Protein AF-A0AAU2VGE3-F1 (afdb_monomer_lite)

pLDDT: mean 74.15, std 12.1, range [33.0, 89.31]

Secondary structure (DSSP, 8-state):
-HHHHHHH---GGGS-GGG--HHHHHHHHHHHHHHTGGGHHHHHHHHHHHTT----EEEE-----PPPGGG----TT------------SSPPP---SEEEE-GGG--HHHHHHHHHTT-EEE-PPPHHHHHHHHHTGGGG-PPPP--HHHHHTTHHHHHHHHHHTTSHHHHT---SSHHHHHHHHHHHHHHHH-

InterPro domains:
  IPR025161 Insertion element IS402-like domain [PF13340] (6-39)
  IPR025668 Transposase DDE domain [PF13586] (100-190)
  IPR052909 Transposase_6_like [PTHR46637] (5-82)

Sequence (195 aa):
MWALTVRTGVPWQDVPAEYGPWGRIYDLFRRWQRNGTWHIVTGLQSLADAMGAITWDLSVDSAVCRAHQHAGGAHKGATCRRNRRVACMPNRPRVRPSRVRADKAYASRKNRAHLRRHGIRGTIPDKADQARHRQKLGSRGGRPPRFDPADHRERHAVECGINRLKRCRAVATRYDKLAVRYEAIVLIAVINEWL

Foldseek 3Di:
DLCVCQQVVDPLCPPDCVVPDSVVVVVVLVVCLVVVVLCVVVVVLLVCVVVVVDQLAAEDDDDDAAEDPLLPDQPPPDDPPPPDPDDDDPRDDDPDGQEYAYEQVCQDPVSVVVCVVSNYHYQYDHDPVLVVVLVVVPPNSDDDDDHDVVVNVVSVVVVVVVVQSCSGVCQRHPNHNDPSSSVSSSSVSVVVVVD

Radius of gyration: 20.96 Å; chains: 1; bounding box: 48×42×58 Å

Organism: NCBI:txid2903608

Structure (mmCIF, N/CA/C/O backbone):
data_AF-A0AAU2VGE3-F1
#
_entry.id   AF-A0AAU2VGE3-F1
#
loop_
_atom_site.group_PDB
_atom_site.id
_atom_site.type_symbol
_atom_site.label_atom_id
_atom_site.label_alt_id
_atom_site.label_comp_id
_atom_site.label_asym_id
_atom_site.label_entity_id
_atom_site.label_seq_id
_atom_site.pdbx_PDB_ins_code
_atom_site.Cartn_x
_atom_site.Cartn_y
_atom_site.Cartn_z
_atom_site.occupancy
_atom_site.B_iso_or_equiv
_atom_site.auth_seq_id
_atom_site.auth_comp_id
_atom_site.auth_asym_id
_atom_site.auth_atom_id
_atom_site.pdbx_PDB_model_num
ATOM 1 N N . MET A 1 1 ? 16.005 -7.433 -17.107 1.00 54.03 1 MET A N 1
ATOM 2 C CA . MET A 1 1 ? 15.544 -6.348 -18.006 1.00 54.03 1 MET A CA 1
ATOM 3 C C . MET A 1 1 ? 14.759 -5.261 -17.260 1.00 54.03 1 MET A C 1
ATOM 5 O O . MET A 1 1 ? 15.302 -4.184 -17.081 1.00 54.03 1 MET A O 1
ATOM 9 N N . TRP A 1 2 ? 13.544 -5.512 -16.748 1.00 60.62 2 TRP A N 1
ATOM 10 C CA . TRP A 1 2 ? 12.706 -4.477 -16.092 1.00 60.62 2 TRP A CA 1
ATOM 11 C C . TRP A 1 2 ? 13.162 -4.048 -14.688 1.00 60.62 2 TRP A C 1
ATOM 13 O O . TRP A 1 2 ? 12.859 -2.946 -14.237 1.00 60.62 2 TRP A O 1
ATOM 23 N N . ALA A 1 3 ? 13.899 -4.917 -13.993 1.00 59.69 3 ALA A N 1
ATOM 24 C CA . ALA A 1 3 ? 14.370 -4.657 -12.637 1.00 59.69 3 ALA A CA 1
ATOM 25 C C . ALA A 1 3 ? 15.362 -3.486 -12.560 1.00 59.69 3 ALA A C 1
ATOM 27 O O . ALA A 1 3 ? 15.367 -2.773 -11.563 1.00 59.69 3 ALA A O 1
ATOM 28 N N . LEU A 1 4 ? 16.175 -3.247 -13.600 1.00 64.75 4 LEU A N 1
ATOM 29 C CA . LEU A 1 4 ? 17.177 -2.180 -13.573 1.00 64.75 4 LEU A CA 1
ATOM 30 C C . LEU A 1 4 ? 16.511 -0.800 -13.592 1.00 64.75 4 LEU A C 1
ATOM 32 O O . LEU A 1 4 ? 16.730 -0.030 -12.665 1.00 64.75 4 LEU A O 1
ATOM 36 N N . THR A 1 5 ? 15.639 -0.521 -14.566 1.00 65.62 5 THR A N 1
ATOM 37 C CA . THR A 1 5 ? 14.935 0.770 -14.688 1.00 65.62 5 THR A CA 1
ATOM 38 C C . THR A 1 5 ? 14.056 1.075 -13.480 1.00 65.62 5 THR A C 1
ATOM 40 O O . THR A 1 5 ? 14.073 2.197 -12.975 1.00 65.62 5 THR A O 1
ATOM 43 N N . VAL A 1 6 ? 13.329 0.082 -12.958 1.00 69.06 6 VAL A N 1
ATOM 44 C CA . VAL A 1 6 ? 12.496 0.276 -11.762 1.00 69.06 6 VAL A CA 1
ATOM 45 C C . VAL A 1 6 ? 13.350 0.516 -10.511 1.00 69.06 6 VAL A C 1
ATOM 47 O O . VAL A 1 6 ? 13.046 1.416 -9.722 1.00 69.06 6 VAL A O 1
ATOM 50 N N . ARG A 1 7 ? 14.450 -0.230 -10.342 1.00 68.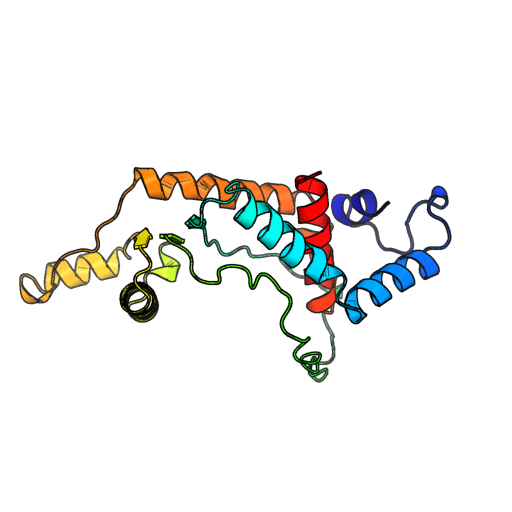94 7 ARG A N 1
ATOM 51 C CA . ARG A 1 7 ? 15.318 -0.128 -9.162 1.00 68.94 7 ARG A CA 1
ATOM 52 C C . ARG A 1 7 ? 16.113 1.175 -9.137 1.00 68.94 7 ARG A C 1
ATOM 54 O O . ARG A 1 7 ? 16.119 1.856 -8.114 1.00 68.94 7 ARG A O 1
ATOM 61 N N . THR A 1 8 ? 16.759 1.535 -10.244 1.00 67.56 8 THR A N 1
ATOM 62 C CA . THR A 1 8 ? 17.663 2.695 -10.310 1.00 67.56 8 THR A CA 1
ATOM 63 C C . THR A 1 8 ? 16.936 4.002 -10.616 1.00 67.56 8 THR A C 1
ATOM 65 O O . THR A 1 8 ? 17.429 5.068 -10.249 1.00 67.56 8 THR A O 1
ATOM 68 N N . GLY A 1 9 ? 15.746 3.939 -11.227 1.00 67.19 9 GLY A N 1
ATOM 69 C CA . GLY A 1 9 ? 15.013 5.121 -11.686 1.00 67.19 9 GLY A CA 1
ATOM 70 C C . GLY A 1 9 ? 15.668 5.810 -12.885 1.00 67.19 9 GLY A C 1
ATOM 71 O O . GLY A 1 9 ? 15.364 6.968 -13.156 1.00 67.19 9 GLY A O 1
ATOM 72 N N . VAL A 1 10 ? 16.581 5.115 -13.570 1.00 70.75 10 VAL A N 1
ATOM 73 C CA . VAL A 1 10 ? 17.281 5.618 -14.754 1.00 70.75 10 VAL A CA 1
ATOM 74 C C . VAL A 1 10 ? 16.263 5.885 -15.877 1.00 70.75 10 VAL A C 1
ATOM 76 O O . VAL A 1 10 ? 15.371 5.053 -16.090 1.00 70.75 10 VAL A O 1
ATOM 79 N N . PRO A 1 11 ? 16.347 7.036 -16.577 1.00 72.12 11 PRO A N 1
ATOM 80 C CA . PRO A 1 11 ? 15.502 7.325 -17.729 1.00 72.12 11 PRO A CA 1
ATOM 81 C C . PRO A 1 11 ? 15.551 6.194 -18.757 1.00 72.12 11 PRO A C 1
ATOM 83 O O . PRO A 1 11 ? 16.592 5.587 -18.977 1.00 72.12 11 PRO A O 1
ATOM 86 N N . TRP A 1 12 ? 14.438 5.938 -19.448 1.00 73.94 12 TRP A N 1
ATOM 87 C CA . TRP A 1 12 ? 14.387 4.895 -20.483 1.00 73.94 12 TRP A CA 1
ATOM 88 C C . TRP A 1 12 ? 15.463 5.065 -21.567 1.00 73.94 12 TRP A C 1
ATOM 90 O O . TRP A 1 12 ? 15.879 4.077 -22.155 1.00 73.94 12 TRP A O 1
ATOM 100 N N . GLN A 1 13 ? 15.907 6.299 -21.816 1.00 74.94 13 GLN A N 1
ATOM 101 C CA . GLN A 1 13 ? 16.947 6.635 -22.792 1.00 74.94 13 GLN A CA 1
ATOM 102 C C . GLN A 1 13 ? 18.343 6.144 -22.386 1.00 74.94 13 GLN A C 1
ATOM 104 O O . GLN A 1 13 ? 19.147 5.842 -23.259 1.00 74.94 13 GLN A O 1
ATOM 109 N N . ASP A 1 14 ? 18.589 5.994 -21.086 1.00 77.81 14 ASP A N 1
ATOM 110 C CA . ASP A 1 14 ? 19.892 5.647 -20.509 1.00 77.81 14 ASP A CA 1
ATOM 111 C C . ASP A 1 14 ? 19.979 4.147 -20.162 1.00 77.81 14 ASP A C 1
ATOM 113 O O . ASP A 1 14 ? 20.805 3.709 -19.359 1.00 77.81 14 ASP A O 1
ATOM 117 N N . VAL A 1 15 ? 19.080 3.333 -20.725 1.00 76.25 15 VAL A N 1
ATOM 118 C CA . VAL A 1 15 ? 19.102 1.879 -20.542 1.00 76.25 15 VAL A CA 1
ATOM 119 C C . VAL A 1 15 ? 20.345 1.304 -21.235 1.00 76.25 15 VAL A C 1
ATOM 121 O O . VAL A 1 15 ? 20.592 1.648 -22.392 1.00 76.25 15 VAL A O 1
ATOM 124 N N . PRO A 1 16 ? 21.110 0.411 -20.573 1.00 78.25 16 PRO A N 1
ATOM 125 C CA . PRO A 1 16 ? 22.289 -0.209 -21.167 1.00 78.25 16 PRO A CA 1
ATOM 126 C C . PRO A 1 16 ? 22.006 -0.837 -22.536 1.00 78.25 16 PRO A C 1
ATOM 128 O O . PRO A 1 16 ? 20.990 -1.513 -22.725 1.00 78.25 16 PRO A O 1
ATOM 131 N N . ALA A 1 17 ? 22.934 -0.651 -23.477 1.00 76.50 17 ALA A N 1
ATOM 132 C CA . ALA A 1 17 ? 22.783 -1.096 -24.863 1.00 76.50 17 ALA A CA 1
ATOM 133 C C . ALA A 1 17 ? 22.601 -2.622 -25.009 1.00 76.50 17 ALA A C 1
ATOM 135 O O . ALA A 1 17 ? 22.017 -3.071 -25.994 1.00 76.50 17 ALA A O 1
ATOM 136 N N . GLU A 1 18 ? 23.021 -3.410 -24.010 1.00 81.69 18 GLU A N 1
ATOM 137 C CA . GLU A 1 18 ? 22.807 -4.866 -23.921 1.00 81.69 18 GLU A CA 1
ATOM 138 C C . GLU A 1 18 ? 21.325 -5.278 -23.994 1.00 81.69 18 GLU A C 1
ATOM 140 O O . GLU A 1 18 ? 21.011 -6.377 -24.443 1.00 81.69 18 GLU A O 1
ATOM 145 N N . TYR A 1 19 ? 20.393 -4.395 -23.610 1.00 70.94 19 TYR A N 1
ATOM 146 C CA . TYR A 1 19 ? 18.950 -4.657 -23.692 1.00 70.94 19 TYR A CA 1
ATOM 147 C C . TYR A 1 19 ? 18.337 -4.286 -25.052 1.00 70.94 19 TYR A C 1
ATOM 149 O O . TYR A 1 19 ? 17.144 -4.511 -25.278 1.00 70.94 19 TYR A O 1
ATOM 157 N N . GLY A 1 20 ? 19.134 -3.735 -25.968 1.00 81.25 20 GLY A N 1
ATOM 158 C CA . GLY A 1 20 ? 18.695 -3.271 -27.277 1.00 81.25 20 GLY A CA 1
ATOM 159 C C . GLY A 1 20 ? 18.105 -1.853 -27.272 1.00 81.25 20 GLY A C 1
ATOM 160 O O . GLY A 1 20 ? 18.159 -1.138 -26.271 1.00 81.25 20 GLY A O 1
ATOM 161 N N . PRO A 1 21 ? 17.541 -1.402 -28.410 1.00 84.25 21 PRO A N 1
ATOM 162 C CA . PRO A 1 21 ? 17.094 -0.022 -28.569 1.00 84.25 21 PRO A CA 1
ATOM 163 C C . PRO A 1 21 ? 15.976 0.344 -27.589 1.00 84.25 21 PRO A C 1
ATOM 165 O O . PRO A 1 21 ? 14.900 -0.267 -27.607 1.00 84.25 21 PRO A O 1
ATOM 168 N N . TRP A 1 22 ? 16.192 1.402 -26.802 1.00 79.19 22 TRP A N 1
ATOM 169 C CA . TRP A 1 22 ? 15.252 1.862 -25.775 1.00 79.19 22 TRP A CA 1
ATOM 170 C C . TRP A 1 22 ? 13.823 2.076 -26.298 1.00 79.19 22 TRP A C 1
ATOM 172 O O . TRP A 1 22 ? 12.854 1.792 -25.593 1.00 79.19 22 TRP A O 1
ATOM 182 N N . GLY A 1 23 ? 13.673 2.515 -27.554 1.00 82.12 23 GLY A N 1
ATOM 183 C CA . GLY A 1 23 ? 12.370 2.715 -28.192 1.00 82.12 23 GLY A CA 1
ATOM 184 C C . GLY A 1 23 ? 11.544 1.428 -28.272 1.00 82.12 23 GLY A C 1
ATOM 185 O O . GLY A 1 23 ? 10.371 1.428 -27.907 1.00 82.12 23 GLY A O 1
ATOM 186 N N . ARG A 1 24 ? 12.164 0.294 -28.637 1.00 82.62 24 ARG A N 1
ATOM 187 C CA . ARG A 1 24 ? 11.463 -1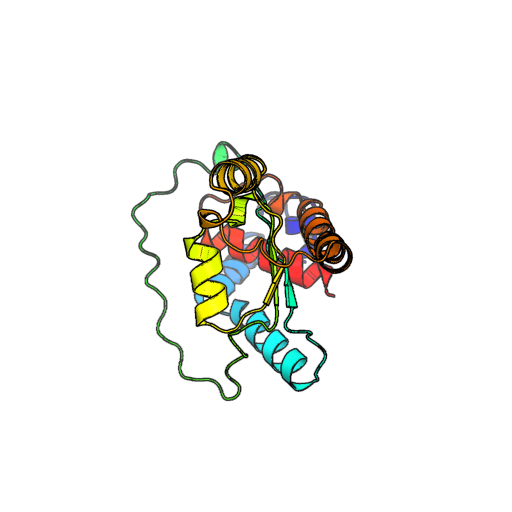.003 -28.711 1.00 82.62 24 ARG A CA 1
ATOM 188 C C . ARG A 1 24 ? 11.048 -1.502 -27.331 1.00 82.62 24 ARG A C 1
ATOM 190 O O . ARG A 1 24 ? 9.953 -2.048 -27.184 1.00 82.62 24 ARG A O 1
ATOM 197 N N . ILE A 1 25 ? 11.907 -1.297 -26.330 1.00 78.44 25 ILE A N 1
ATOM 198 C CA . ILE A 1 25 ? 11.634 -1.645 -24.929 1.00 78.44 25 ILE A CA 1
ATOM 199 C C . ILE A 1 25 ? 10.437 -0.832 -24.421 1.00 78.44 25 ILE A C 1
ATOM 201 O O . ILE A 1 25 ? 9.485 -1.381 -23.862 1.00 78.44 25 ILE A O 1
ATOM 205 N N . TYR A 1 26 ? 10.443 0.475 -24.679 1.00 78.69 26 TYR A N 1
ATOM 206 C CA . TYR A 1 26 ? 9.354 1.363 -24.296 1.00 78.69 26 TYR A CA 1
ATOM 207 C C . TYR A 1 26 ? 8.044 1.042 -25.036 1.00 78.69 26 TYR A C 1
ATOM 209 O O . TYR A 1 26 ? 6.968 1.064 -24.435 1.00 78.69 26 TYR A O 1
ATOM 217 N N . ASP A 1 27 ? 8.104 0.669 -26.313 1.00 81.75 27 ASP A N 1
ATOM 218 C CA . ASP A 1 27 ? 6.922 0.259 -27.075 1.00 81.75 27 ASP A CA 1
ATOM 219 C C . ASP A 1 27 ? 6.351 -1.083 -26.611 1.00 81.75 27 ASP A C 1
ATOM 221 O O . ASP A 1 27 ? 5.133 -1.280 -26.629 1.00 81.75 27 ASP A O 1
ATOM 225 N N . LEU A 1 28 ? 7.194 -2.017 -26.164 1.00 80.56 28 LEU A N 1
ATOM 226 C CA . LEU A 1 28 ? 6.741 -3.241 -25.501 1.00 80.56 28 LEU A CA 1
ATOM 227 C C . LEU A 1 28 ? 5.994 -2.909 -24.200 1.00 80.56 28 LEU A C 1
ATOM 229 O O . LEU A 1 28 ? 4.859 -3.348 -24.015 1.00 80.56 28 LEU A O 1
ATOM 233 N N . PHE A 1 29 ? 6.572 -2.047 -23.359 1.00 76.81 29 PHE A N 1
ATOM 234 C CA . PHE A 1 29 ? 5.937 -1.570 -22.128 1.00 76.81 29 PHE A CA 1
ATOM 235 C C . PHE A 1 29 ? 4.586 -0.885 -22.394 1.00 76.81 29 PHE A C 1
ATOM 237 O O . PHE A 1 29 ? 3.580 -1.191 -21.750 1.00 76.81 29 PHE A O 1
ATOM 244 N N . ARG A 1 30 ? 4.517 -0.000 -23.395 1.00 77.81 30 ARG A N 1
ATOM 245 C CA . ARG A 1 30 ? 3.263 0.662 -23.794 1.00 77.81 30 ARG A CA 1
ATOM 246 C C . ARG A 1 30 ? 2.218 -0.304 -24.338 1.00 77.81 30 ARG A C 1
ATOM 248 O O . ARG A 1 30 ? 1.025 -0.068 -24.142 1.00 77.81 30 ARG A O 1
ATOM 255 N N . ARG A 1 31 ? 2.631 -1.364 -25.036 1.00 80.94 31 ARG A N 1
ATOM 256 C CA . ARG A 1 31 ? 1.715 -2.414 -25.501 1.00 80.94 31 ARG A CA 1
ATOM 257 C C . ARG A 1 31 ? 1.113 -3.169 -24.320 1.00 80.94 31 ARG A C 1
ATOM 259 O O . ARG A 1 31 ? -0.108 -3.290 -24.279 1.00 80.94 31 ARG A O 1
ATOM 266 N N . TRP A 1 32 ? 1.925 -3.545 -23.331 1.00 74.50 32 TRP A N 1
ATOM 267 C CA . TRP A 1 32 ? 1.466 -4.198 -22.095 1.00 74.50 32 TRP A CA 1
ATOM 268 C C . TRP A 1 32 ? 0.512 -3.332 -21.261 1.00 74.50 32 TRP A C 1
ATOM 270 O O . TRP A 1 32 ? -0.436 -3.826 -20.655 1.00 74.50 32 TRP A O 1
ATOM 280 N N . GLN A 1 33 ? 0.702 -2.009 -21.274 1.00 72.88 33 GLN A N 1
ATOM 281 C CA . GLN A 1 33 ? -0.256 -1.070 -20.679 1.00 72.88 33 GLN A CA 1
ATOM 282 C C . GLN A 1 33 ? -1.619 -1.061 -21.370 1.00 72.88 33 GLN A C 1
ATOM 284 O O . GLN A 1 33 ? -2.634 -0.849 -20.715 1.00 72.88 33 GLN A O 1
ATOM 289 N N . ARG A 1 34 ? -1.656 -1.246 -22.692 1.00 72.31 34 ARG A N 1
ATOM 290 C CA . ARG A 1 34 ? -2.883 -1.105 -23.490 1.00 72.31 34 ARG A CA 1
ATOM 291 C C . ARG A 1 34 ? -3.664 -2.403 -23.639 1.00 72.31 34 ARG A C 1
ATOM 293 O O . ARG A 1 34 ? -4.888 -2.355 -23.715 1.00 72.31 34 ARG A O 1
ATOM 300 N N . ASN A 1 35 ? -2.974 -3.535 -23.699 1.00 71.75 35 ASN A N 1
ATOM 301 C CA . ASN A 1 35 ? -3.582 -4.850 -23.907 1.00 71.75 35 ASN A CA 1
ATOM 302 C C . ASN A 1 35 ? -4.078 -5.507 -22.602 1.00 71.75 35 ASN A C 1
ATOM 304 O O . ASN A 1 35 ? -4.666 -6.582 -22.661 1.00 71.75 35 ASN A O 1
ATOM 308 N N . GLY A 1 36 ? -3.848 -4.885 -21.439 1.00 65.81 36 GLY A N 1
ATOM 309 C CA . GLY A 1 36 ? -4.287 -5.419 -20.152 1.00 65.81 36 GLY A CA 1
ATOM 310 C C . GLY A 1 36 ? -3.433 -6.576 -19.628 1.00 65.81 36 GLY A C 1
ATOM 311 O O . GLY A 1 36 ? -3.897 -7.300 -18.755 1.00 65.81 36 GLY A O 1
ATOM 312 N N . THR A 1 37 ? -2.187 -6.752 -20.095 1.00 69.31 37 THR A N 1
ATOM 313 C CA . THR A 1 37 ? -1.262 -7.780 -19.568 1.00 69.31 37 THR A CA 1
ATOM 314 C C . THR A 1 37 ? -1.109 -7.701 -18.042 1.00 69.31 37 THR A C 1
ATOM 316 O O . THR A 1 37 ? -0.915 -8.722 -17.393 1.00 69.31 37 THR A O 1
ATOM 319 N N . TRP A 1 38 ? -1.305 -6.523 -17.442 1.00 65.56 38 TRP A N 1
ATOM 320 C CA . TRP A 1 38 ? -1.344 -6.319 -15.988 1.00 65.56 38 TRP A CA 1
ATOM 321 C C . TRP A 1 38 ? -2.392 -7.166 -15.245 1.00 65.56 38 TRP A C 1
ATOM 323 O O . TRP A 1 38 ? -2.221 -7.440 -14.059 1.00 65.56 38 TRP A O 1
ATOM 333 N N . HIS A 1 39 ? -3.426 -7.662 -15.933 1.00 66.62 39 HIS A N 1
ATOM 334 C CA . HIS A 1 39 ? -4.382 -8.624 -15.378 1.00 66.62 39 HIS A CA 1
ATOM 335 C C . HIS A 1 39 ? -3.763 -9.995 -15.064 1.00 66.62 39 HIS A C 1
ATOM 337 O O . HIS A 1 39 ? -4.400 -10.788 -14.373 1.00 66.62 39 HIS A O 1
ATOM 343 N N . ILE A 1 40 ? -2.520 -10.270 -15.485 1.00 70.69 40 ILE A N 1
ATOM 344 C CA . ILE A 1 40 ? -1.782 -11.466 -15.055 1.00 70.69 40 ILE A CA 1
ATOM 345 C C . ILE A 1 40 ? -1.681 -11.541 -13.528 1.00 70.69 40 ILE A C 1
ATOM 347 O O . ILE A 1 40 ? -1.821 -12.619 -12.966 1.00 70.69 40 ILE A O 1
ATOM 351 N N . VAL A 1 41 ? -1.558 -10.398 -12.843 1.00 68.50 41 VAL A N 1
ATOM 352 C CA . VAL A 1 41 ? -1.550 -10.340 -11.373 1.00 68.50 41 VAL A CA 1
ATOM 353 C C . VAL A 1 41 ? -2.889 -10.813 -10.804 1.00 68.50 41 VAL A C 1
ATOM 355 O O . VAL A 1 41 ? -2.915 -11.566 -9.837 1.00 68.50 41 VAL A O 1
ATOM 358 N N . THR A 1 42 ? -4.007 -10.445 -11.435 1.00 69.19 42 THR A N 1
ATOM 359 C CA . THR A 1 42 ? -5.346 -10.926 -11.057 1.00 69.19 42 THR A CA 1
ATOM 360 C C . THR A 1 42 ? -5.497 -12.433 -11.293 1.00 69.19 42 THR A C 1
ATOM 362 O O . THR A 1 42 ? -6.100 -13.132 -10.476 1.00 69.19 42 THR A O 1
ATOM 365 N N . GLY A 1 43 ? -4.922 -12.951 -12.381 1.00 68.38 43 GLY A N 1
ATOM 366 C CA . GLY A 1 43 ? -4.867 -14.388 -12.657 1.00 68.38 43 GLY A CA 1
ATOM 367 C C . GLY A 1 43 ? -4.050 -15.151 -11.610 1.00 68.38 43 GLY A C 1
ATOM 368 O O . GLY A 1 43 ? -4.542 -16.121 -11.044 1.00 68.38 43 GLY A O 1
ATOM 369 N N . LEU A 1 44 ? -2.851 -14.663 -11.278 1.00 71.50 44 LEU A N 1
ATOM 370 C CA . LEU A 1 44 ? -1.977 -15.246 -10.253 1.00 71.50 44 LEU A CA 1
ATOM 371 C C . LEU A 1 44 ? -2.621 -15.222 -8.862 1.00 71.50 44 LEU A C 1
ATOM 373 O O . LEU A 1 44 ? -2.558 -16.215 -8.146 1.00 71.50 44 LEU A O 1
ATOM 377 N N . GLN A 1 45 ? -3.301 -14.130 -8.501 1.00 69.56 45 GLN A N 1
ATOM 378 C CA . GLN A 1 45 ? -4.085 -14.057 -7.265 1.00 69.56 45 GLN A CA 1
ATOM 379 C C . GLN A 1 45 ? -5.197 -15.107 -7.230 1.00 69.56 45 GLN A C 1
ATOM 381 O O . GLN A 1 45 ? -5.408 -15.729 -6.197 1.00 69.56 45 GLN A O 1
ATOM 386 N N . SER A 1 46 ? -5.888 -15.329 -8.350 1.00 71.25 46 SER A N 1
ATOM 387 C CA . SER A 1 46 ? -6.960 -16.331 -8.432 1.00 71.25 46 SER A CA 1
ATOM 388 C C . SER A 1 46 ? -6.417 -17.758 -8.300 1.00 71.25 46 SER A C 1
ATOM 390 O O . SER A 1 46 ? -7.042 -18.595 -7.657 1.00 71.25 46 SER A O 1
ATOM 392 N N . LEU A 1 47 ? -5.237 -18.032 -8.865 1.00 72.88 47 LEU A N 1
ATOM 393 C CA . LEU A 1 47 ? -4.552 -19.318 -8.710 1.00 72.88 47 LEU A CA 1
ATOM 394 C C . LEU A 1 47 ? -4.076 -19.537 -7.270 1.00 72.88 47 LEU A C 1
ATOM 396 O O . LEU A 1 47 ? -4.320 -20.593 -6.698 1.00 72.88 47 LEU A O 1
ATOM 400 N N . ALA A 1 48 ? -3.461 -18.528 -6.655 1.00 71.25 48 ALA A N 1
ATOM 401 C CA . ALA A 1 48 ? -3.007 -18.607 -5.271 1.00 71.25 48 ALA A CA 1
ATOM 402 C C . ALA A 1 48 ? -4.175 -18.715 -4.268 1.00 71.25 48 ALA A C 1
ATOM 404 O O . ALA A 1 48 ? -4.047 -19.407 -3.258 1.00 71.25 48 ALA A O 1
ATOM 405 N N . ASP A 1 49 ? -5.325 -18.096 -4.560 1.00 71.62 49 ASP A N 1
ATOM 406 C CA . ASP A 1 49 ? -6.574 -18.283 -3.807 1.00 71.62 49 ASP A CA 1
ATOM 407 C C . ASP A 1 49 ? -7.089 -19.724 -3.930 1.00 71.62 49 ASP A C 1
ATOM 409 O O . ASP A 1 49 ? -7.379 -20.365 -2.922 1.00 71.62 49 ASP A O 1
ATOM 413 N N . ALA A 1 50 ? -7.112 -20.279 -5.148 1.00 72.19 50 ALA A N 1
ATOM 414 C CA . ALA A 1 50 ? -7.498 -21.673 -5.381 1.00 72.19 50 ALA A CA 1
ATOM 415 C C . ALA A 1 50 ? -6.568 -22.678 -4.674 1.00 72.19 50 ALA A C 1
ATOM 417 O O . ALA A 1 50 ? -7.014 -23.745 -4.260 1.00 72.19 50 ALA A O 1
ATOM 418 N N . MET A 1 51 ? -5.294 -22.326 -4.494 1.00 75.44 51 MET A N 1
ATOM 419 C CA . MET A 1 51 ? -4.309 -23.117 -3.750 1.00 75.44 51 MET A CA 1
ATOM 420 C C . MET A 1 51 ? -4.377 -22.914 -2.225 1.00 75.44 51 MET A C 1
ATOM 422 O O . MET A 1 51 ? -3.605 -23.533 -1.497 1.00 75.44 51 MET A O 1
ATOM 426 N N . GLY A 1 52 ? -5.252 -22.035 -1.722 1.00 73.19 52 GLY A N 1
ATOM 427 C CA . GLY A 1 52 ? -5.348 -21.719 -0.292 1.00 73.19 52 GLY A CA 1
ATOM 428 C C . GLY A 1 52 ? -4.139 -20.960 0.270 1.00 73.19 52 GLY A C 1
ATOM 429 O O . GLY A 1 52 ? -3.995 -20.853 1.484 1.00 73.19 52 GLY A O 1
ATOM 430 N N . ALA A 1 53 ? -3.277 -20.416 -0.594 1.00 67.81 53 ALA A N 1
ATOM 431 C CA . ALA A 1 53 ? -2.052 -19.718 -0.203 1.00 67.81 53 ALA A CA 1
ATOM 432 C C . ALA A 1 53 ? -2.295 -18.258 0.230 1.00 67.81 53 ALA A C 1
ATOM 434 O O . ALA A 1 53 ? -1.376 -17.592 0.707 1.00 67.81 53 ALA A O 1
ATOM 435 N N . ILE A 1 54 ? -3.521 -17.741 0.064 1.00 67.12 54 ILE A N 1
ATOM 436 C CA . ILE A 1 54 ? -3.891 -16.363 0.408 1.00 67.12 54 ILE A CA 1
ATOM 437 C C . ILE A 1 54 ? -4.836 -16.346 1.611 1.00 67.12 54 ILE A C 1
ATOM 439 O O . ILE A 1 54 ? -6.018 -16.683 1.518 1.00 67.12 54 ILE A O 1
ATOM 443 N N . THR A 1 55 ? -4.345 -15.822 2.731 1.00 69.44 55 THR A N 1
ATOM 444 C CA . THR A 1 55 ? -5.212 -15.366 3.820 1.00 69.44 55 THR A CA 1
ATOM 445 C C . THR A 1 55 ? -5.889 -14.062 3.388 1.00 69.44 55 THR A C 1
ATOM 447 O O . THR A 1 55 ? -5.217 -13.073 3.102 1.00 69.44 55 THR A O 1
ATOM 450 N N . TRP A 1 56 ? -7.226 -14.027 3.348 1.00 77.75 56 TRP A N 1
ATOM 451 C CA . TRP A 1 56 ? -8.036 -12.867 2.917 1.00 77.75 56 TRP A CA 1
ATOM 452 C C . TRP A 1 56 ? -8.079 -11.707 3.932 1.00 77.75 56 TRP A C 1
ATOM 454 O O . TRP A 1 56 ? -9.072 -10.976 4.034 1.00 77.75 56 TRP A O 1
ATOM 464 N N . ASP A 1 57 ? -6.996 -11.518 4.678 1.00 81.75 57 ASP A N 1
ATOM 465 C CA . ASP A 1 57 ? -6.834 -10.440 5.640 1.00 81.75 57 ASP A CA 1
ATOM 466 C C . ASP A 1 57 ? -6.122 -9.264 4.963 1.00 81.75 57 ASP A C 1
ATOM 468 O O . ASP A 1 57 ? -4.939 -9.297 4.635 1.00 81.75 57 ASP A O 1
ATOM 472 N N . LEU A 1 58 ? -6.881 -8.199 4.719 1.00 83.56 58 LEU A N 1
ATOM 473 C CA . LEU A 1 58 ? -6.423 -7.024 3.996 1.00 83.56 58 LEU A CA 1
ATOM 474 C C . LEU A 1 58 ? -5.771 -6.036 4.964 1.00 83.56 58 LEU A C 1
ATOM 476 O O . LEU A 1 58 ? -6.428 -5.536 5.875 1.00 83.56 58 LEU A O 1
ATOM 480 N N . SER A 1 59 ? -4.512 -5.680 4.734 1.00 84.75 59 SER A N 1
ATOM 481 C CA . SER A 1 59 ? -3.884 -4.546 5.418 1.00 84.75 59 SER A CA 1
ATOM 482 C C . SER A 1 59 ? -3.847 -3.335 4.493 1.00 84.75 59 SER A C 1
ATOM 484 O O . SER A 1 59 ? -3.363 -3.421 3.369 1.00 84.75 59 SER A O 1
ATOM 486 N N . VAL A 1 60 ? -4.387 -2.211 4.959 1.00 82.50 60 VAL A N 1
ATOM 487 C CA . VAL A 1 60 ? -4.490 -0.955 4.212 1.00 82.50 60 VAL A CA 1
ATOM 488 C C . VAL A 1 60 ? -3.608 0.084 4.878 1.00 82.50 60 VAL A C 1
ATOM 490 O O . VAL A 1 60 ? -3.792 0.409 6.053 1.00 82.50 60 VAL A O 1
ATOM 493 N N . ASP A 1 61 ? -2.691 0.642 4.099 1.00 80.25 61 ASP A N 1
ATOM 494 C CA . ASP A 1 61 ? -1.877 1.773 4.513 1.00 80.25 61 ASP A CA 1
ATOM 495 C C . ASP A 1 61 ? -1.777 2.798 3.381 1.00 80.25 61 ASP A C 1
ATOM 497 O O . ASP A 1 61 ? -1.793 2.453 2.197 1.00 80.25 61 ASP A O 1
ATOM 501 N N . SER A 1 62 ? -1.740 4.080 3.739 1.00 73.81 62 SER A N 1
ATOM 502 C CA . SER A 1 62 ? -1.547 5.151 2.761 1.00 73.81 62 SER A CA 1
ATOM 503 C C . SER A 1 62 ? -0.061 5.424 2.585 1.00 73.81 62 SER A C 1
ATOM 505 O O . SER A 1 62 ? 0.604 5.843 3.528 1.00 73.81 62 SER A O 1
ATOM 507 N N . ALA A 1 63 ? 0.444 5.292 1.361 1.00 77.06 63 ALA A N 1
ATOM 508 C CA . ALA A 1 63 ? 1.788 5.730 1.012 1.00 77.06 63 ALA A CA 1
ATOM 509 C C . ALA A 1 63 ? 1.734 7.032 0.208 1.00 77.06 63 ALA A C 1
ATOM 511 O O . ALA A 1 63 ? 1.031 7.130 -0.797 1.00 77.06 63 ALA A O 1
ATOM 512 N N . VAL A 1 64 ? 2.521 8.025 0.621 1.00 77.19 64 VAL A N 1
ATOM 513 C CA . VAL A 1 64 ? 2.766 9.230 -0.180 1.00 77.19 64 VAL A CA 1
ATOM 514 C C . VAL A 1 64 ? 4.095 9.070 -0.916 1.00 77.19 64 VAL A C 1
ATOM 516 O O . VAL A 1 64 ? 5.115 8.748 -0.296 1.00 77.19 64 VAL A O 1
ATOM 519 N N . CYS A 1 65 ? 4.071 9.305 -2.228 1.00 75.19 65 CYS A N 1
ATOM 520 C CA . CYS A 1 65 ? 5.247 9.403 -3.092 1.00 75.19 65 CYS A CA 1
ATOM 521 C C . CYS A 1 65 ? 5.217 10.776 -3.769 1.00 75.19 65 CYS A C 1
ATOM 523 O O . CYS A 1 65 ? 4.240 11.123 -4.439 1.00 75.19 65 CYS A O 1
ATOM 525 N N . ARG A 1 66 ? 6.261 11.583 -3.556 1.00 74.75 66 ARG A N 1
ATOM 526 C CA . ARG A 1 66 ? 6.330 12.940 -4.107 1.00 74.75 66 ARG A CA 1
ATOM 527 C C . ARG A 1 66 ? 6.580 12.841 -5.611 1.00 74.75 66 ARG A C 1
ATOM 529 O O . ARG A 1 66 ? 7.535 12.203 -6.041 1.00 74.75 66 ARG A O 1
ATOM 536 N N . ALA A 1 67 ? 5.714 13.475 -6.395 1.00 76.00 67 ALA A N 1
ATOM 537 C CA . ALA A 1 67 ? 5.938 13.617 -7.825 1.00 76.00 67 ALA A CA 1
ATOM 538 C C . ALA A 1 67 ? 7.077 14.615 -8.066 1.00 76.00 67 ALA A C 1
ATOM 540 O O . ALA A 1 67 ? 7.089 15.696 -7.473 1.00 76.00 67 ALA A O 1
ATOM 541 N N . HIS A 1 68 ? 8.023 14.255 -8.929 1.00 78.62 68 HIS A N 1
ATOM 542 C CA . HIS A 1 68 ? 9.072 15.172 -9.359 1.00 78.62 68 HIS A CA 1
ATOM 543 C C . HIS A 1 68 ? 8.475 16.334 -10.169 1.00 78.62 68 HIS A C 1
ATOM 545 O O . HIS A 1 68 ? 7.462 16.159 -10.846 1.00 78.62 68 HIS A O 1
ATOM 551 N N . GLN A 1 69 ? 9.117 17.507 -10.183 1.00 78.88 69 GLN A N 1
ATOM 552 C CA . GLN A 1 69 ? 8.637 18.679 -10.941 1.00 78.88 69 GLN A CA 1
ATOM 553 C C . GLN A 1 69 ? 8.397 18.381 -12.435 1.00 78.88 69 GLN A C 1
ATOM 555 O O . GLN A 1 69 ? 7.423 18.840 -13.026 1.00 78.88 69 GLN A O 1
ATOM 560 N N . HIS A 1 70 ? 9.220 17.510 -13.028 1.00 73.81 70 HIS A N 1
ATOM 561 C CA . HIS A 1 70 ? 9.087 17.065 -14.423 1.00 73.81 70 HIS A CA 1
ATOM 562 C C . HIS A 1 70 ? 7.890 16.133 -14.681 1.00 73.81 70 HIS A C 1
ATOM 564 O O . HIS A 1 70 ? 7.527 15.922 -15.838 1.00 73.81 70 HIS A O 1
ATOM 570 N N . ALA A 1 71 ? 7.247 15.605 -13.635 1.00 66.69 71 ALA A N 1
ATOM 571 C CA . ALA A 1 71 ? 5.978 14.885 -13.740 1.00 66.69 71 ALA A CA 1
ATOM 572 C C . ALA A 1 71 ? 4.772 15.840 -13.886 1.00 66.69 71 ALA A C 1
ATOM 574 O O . ALA A 1 71 ? 3.650 15.390 -14.129 1.00 66.69 71 ALA A O 1
ATOM 575 N N . GLY A 1 72 ? 4.986 17.155 -13.750 1.00 65.12 72 GLY A N 1
ATOM 576 C CA . GLY A 1 72 ? 3.975 18.182 -13.982 1.00 65.12 72 GLY A CA 1
ATOM 577 C C . GLY A 1 72 ? 3.573 18.325 -15.457 1.00 65.12 72 GLY A C 1
ATOM 578 O O . GLY A 1 72 ? 4.291 17.918 -16.374 1.00 65.12 72 GLY A O 1
ATOM 579 N N . GLY A 1 73 ? 2.396 18.914 -15.691 1.00 65.69 73 GLY A N 1
ATOM 580 C CA . GLY A 1 73 ? 1.945 19.321 -17.030 1.00 65.69 73 GLY A CA 1
ATOM 581 C C . GLY A 1 73 ? 1.216 18.255 -17.856 1.00 65.69 73 GLY A C 1
ATOM 582 O O . GLY A 1 73 ? 1.045 18.433 -19.058 1.00 65.69 73 GLY A O 1
ATOM 583 N N . ALA A 1 74 ? 0.775 17.142 -17.260 1.00 61.97 74 ALA A N 1
ATOM 584 C CA . ALA A 1 74 ? -0.112 16.213 -17.962 1.00 61.97 74 ALA A CA 1
ATOM 585 C C . ALA A 1 74 ? -1.472 16.880 -18.250 1.00 61.97 74 ALA A C 1
ATOM 587 O O . ALA A 1 74 ? -2.122 17.379 -17.327 1.00 61.97 74 ALA A O 1
ATOM 588 N N . HIS A 1 75 ? -1.925 16.862 -19.510 1.00 56.94 75 HIS A N 1
ATOM 589 C CA . HIS A 1 75 ? -3.258 17.347 -19.879 1.00 56.94 75 HIS A CA 1
ATOM 590 C C . HIS A 1 75 ? -4.336 16.612 -19.069 1.00 56.94 75 HIS A C 1
ATOM 592 O O . HIS A 1 75 ? -4.488 15.394 -19.176 1.00 56.94 75 HIS A O 1
ATOM 598 N N . LYS A 1 76 ? -5.135 17.362 -18.299 1.00 52.44 76 LYS A N 1
ATOM 599 C CA . LYS A 1 76 ? -6.224 16.844 -17.447 1.00 52.44 76 LYS A CA 1
ATOM 600 C C . LYS A 1 76 ? -7.456 16.333 -18.226 1.00 52.44 76 LYS A C 1
ATOM 602 O O . LYS A 1 76 ? -8.522 16.187 -17.643 1.00 52.44 76 LYS A O 1
ATOM 607 N N . GLY A 1 77 ? -7.330 16.075 -19.530 1.00 44.72 77 GLY A N 1
ATOM 608 C CA . GLY A 1 77 ? -8.451 15.771 -20.430 1.00 44.72 77 GLY A CA 1
ATOM 609 C C . GLY A 1 77 ? -8.513 14.335 -20.953 1.00 44.72 77 GLY A C 1
ATOM 610 O O . GLY A 1 77 ? -9.502 13.960 -21.576 1.00 44.72 77 GLY A O 1
ATOM 611 N N . ALA A 1 78 ? -7.494 13.506 -20.707 1.00 44.81 78 ALA A N 1
ATOM 612 C CA . ALA A 1 78 ? -7.562 12.104 -21.098 1.00 44.81 78 ALA A CA 1
ATOM 613 C C . ALA A 1 78 ? -8.479 11.362 -20.120 1.00 44.81 78 ALA A C 1
ATOM 615 O O . ALA A 1 78 ? -8.035 10.827 -19.103 1.00 44.81 78 ALA A O 1
ATOM 616 N N . THR A 1 79 ? -9.774 11.321 -20.433 1.00 41.03 79 THR A N 1
ATOM 617 C CA . THR A 1 79 ? -10.630 10.251 -19.935 1.00 41.03 79 THR A CA 1
ATOM 618 C C . THR A 1 79 ? -9.922 8.949 -20.284 1.00 41.03 79 THR A C 1
ATOM 620 O O . THR A 1 79 ? -9.774 8.585 -21.451 1.00 41.03 79 THR A O 1
ATOM 623 N N . CYS A 1 80 ? -9.429 8.241 -19.268 1.00 37.00 80 CYS A N 1
ATOM 624 C CA . CYS A 1 80 ? -9.184 6.823 -19.427 1.00 37.00 80 CYS A CA 1
ATOM 625 C C . CYS A 1 80 ? -10.558 6.256 -19.780 1.00 37.00 80 CYS A C 1
ATOM 627 O O . CYS A 1 80 ? -11.418 6.123 -18.905 1.00 37.00 80 CYS A O 1
ATOM 629 N N . ARG A 1 81 ? -10.825 6.037 -21.077 1.00 40.22 81 ARG A N 1
ATOM 630 C CA . ARG A 1 81 ? -11.929 5.181 -21.499 1.00 40.22 81 ARG A CA 1
ATOM 631 C C . ARG A 1 81 ? -11.703 3.909 -20.707 1.00 40.22 81 ARG A C 1
ATOM 633 O O . ARG A 1 81 ? -10.734 3.208 -20.983 1.00 40.22 81 ARG A O 1
ATOM 640 N N . ARG A 1 82 ? -12.536 3.689 -19.681 1.00 40.00 82 ARG A N 1
ATOM 641 C CA . ARG A 1 82 ? -12.594 2.440 -18.923 1.00 40.00 82 ARG A CA 1
ATOM 642 C C . ARG A 1 82 ? -12.640 1.356 -19.980 1.00 40.00 82 ARG A C 1
ATOM 644 O O . ARG A 1 82 ? -13.648 1.236 -20.679 1.00 40.00 82 ARG A O 1
ATOM 651 N N . ASN A 1 83 ? -11.499 0.708 -20.199 1.00 39.62 83 ASN A N 1
ATOM 652 C CA . ASN A 1 83 ? -11.386 -0.263 -21.263 1.00 39.62 83 ASN A CA 1
ATOM 653 C C . ASN A 1 83 ? -12.424 -1.344 -20.957 1.00 39.62 83 ASN A C 1
ATOM 655 O O . ASN A 1 83 ? -12.704 -1.607 -19.783 1.00 39.62 83 ASN A O 1
ATOM 659 N N . ARG A 1 84 ? -13.082 -1.816 -22.019 1.00 40.78 84 ARG A N 1
ATOM 660 C CA . ARG A 1 84 ? -14.277 -2.671 -22.018 1.00 40.78 84 ARG A CA 1
ATOM 661 C C . ARG A 1 84 ? -14.329 -3.609 -20.814 1.00 40.78 84 ARG A C 1
ATOM 663 O O . ARG A 1 84 ? -13.319 -4.215 -20.474 1.00 40.78 84 ARG A O 1
ATOM 670 N N . ARG A 1 85 ? -15.528 -3.790 -20.240 1.00 39.47 85 ARG A N 1
ATOM 671 C CA . ARG A 1 85 ? -15.833 -4.961 -19.403 1.00 39.47 85 ARG A CA 1
ATOM 672 C C . ARG A 1 85 ? -15.367 -6.194 -20.178 1.00 39.47 85 ARG A C 1
ATOM 674 O O . ARG A 1 85 ? -16.007 -6.575 -21.153 1.00 39.47 85 ARG A O 1
ATOM 681 N N . VAL A 1 86 ? -14.212 -6.732 -19.804 1.00 41.50 86 VAL A N 1
ATOM 682 C CA . VAL A 1 86 ? -13.716 -7.981 -20.366 1.00 41.50 86 VAL A CA 1
ATOM 683 C C . VAL A 1 86 ? -14.615 -9.073 -19.807 1.00 41.50 86 VAL A C 1
ATOM 685 O O . VAL A 1 86 ? -15.019 -9.014 -18.641 1.00 41.50 86 VAL A O 1
ATOM 688 N N . ALA A 1 87 ? -15.006 -9.991 -20.684 1.00 38.00 87 ALA A N 1
ATOM 689 C CA . ALA A 1 87 ? -15.888 -11.097 -20.371 1.00 38.00 87 ALA A CA 1
ATOM 690 C C . ALA A 1 87 ? -15.429 -11.843 -19.109 1.00 38.00 87 ALA A C 1
ATOM 692 O O . ALA A 1 87 ? -14.238 -11.962 -18.827 1.00 38.00 87 ALA A O 1
ATOM 693 N N . CYS A 1 88 ? -16.424 -12.302 -18.352 1.00 33.00 88 CYS A N 1
ATOM 694 C CA . CYS A 1 88 ? -16.296 -13.130 -17.162 1.00 33.00 88 CYS A CA 1
ATOM 695 C C . CYS A 1 88 ? -15.300 -14.276 -17.407 1.00 33.00 88 CYS A C 1
ATOM 697 O O . CYS A 1 88 ? -15.591 -15.182 -18.184 1.00 33.00 88 CYS A O 1
ATOM 699 N N . MET A 1 89 ? -14.131 -14.224 -16.767 1.00 39.38 89 MET A N 1
ATOM 700 C CA . MET A 1 89 ? -13.230 -15.374 -16.695 1.00 39.38 89 MET A CA 1
ATOM 701 C C . MET A 1 89 ? -13.839 -16.433 -15.757 1.00 39.38 89 MET A C 1
ATOM 703 O O . MET A 1 89 ? -14.464 -16.055 -14.757 1.00 39.38 89 MET A O 1
ATOM 707 N N . PRO A 1 90 ? -13.643 -17.740 -16.013 1.00 41.94 90 PRO A N 1
ATOM 708 C CA . PRO A 1 90 ? -13.868 -18.760 -14.994 1.00 41.94 90 PRO A CA 1
ATOM 709 C C . PRO A 1 90 ? -12.885 -18.4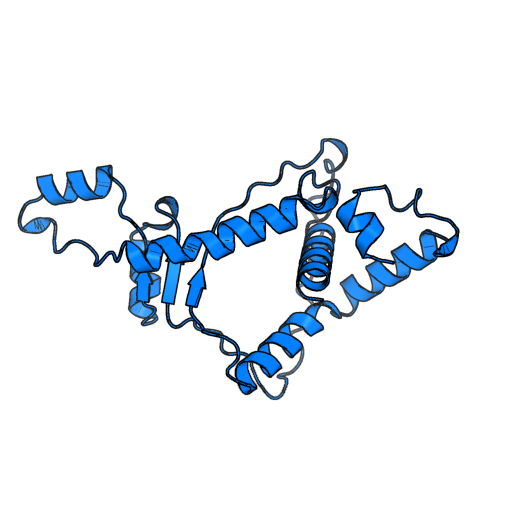92 -13.841 1.00 41.94 90 PRO A C 1
ATOM 711 O O . PRO A 1 90 ? -11.725 -18.188 -14.099 1.00 41.94 90 PRO A O 1
ATOM 714 N N . ASN A 1 91 ? -13.346 -18.565 -12.589 1.00 50.72 91 ASN A N 1
ATOM 715 C CA . ASN A 1 91 ? -12.697 -18.026 -11.377 1.00 50.72 91 ASN A CA 1
ATOM 716 C C . ASN A 1 91 ? -12.687 -16.495 -11.275 1.00 50.72 91 ASN A C 1
ATOM 718 O O . ASN A 1 91 ? -11.678 -15.820 -11.468 1.00 50.72 91 ASN A O 1
ATOM 722 N N . ARG A 1 92 ? -13.829 -15.934 -10.859 1.00 54.59 92 ARG A N 1
ATOM 723 C CA . ARG A 1 92 ? -13.857 -14.573 -10.322 1.00 54.59 92 ARG A CA 1
ATOM 724 C C . ARG A 1 92 ? -13.111 -14.579 -8.980 1.00 54.59 92 ARG A C 1
ATOM 726 O O . ARG A 1 92 ? -13.602 -15.236 -8.061 1.00 54.59 92 ARG A O 1
ATOM 733 N N . PRO A 1 93 ? -11.994 -13.846 -8.832 1.00 57.34 93 PRO A N 1
ATOM 734 C CA . PRO A 1 93 ? -11.300 -13.766 -7.554 1.00 57.34 93 PRO A CA 1
ATOM 735 C C . PRO A 1 93 ? -12.272 -13.268 -6.492 1.00 57.34 93 PRO A C 1
ATOM 737 O O . PRO A 1 93 ? -13.105 -12.386 -6.757 1.00 57.34 93 PRO A O 1
ATOM 740 N N . ARG A 1 94 ? -12.196 -13.837 -5.288 1.00 66.12 94 ARG A N 1
ATOM 741 C CA . ARG A 1 94 ? -12.988 -13.349 -4.161 1.00 66.12 94 ARG A CA 1
ATOM 742 C C . ARG A 1 94 ? -12.725 -11.844 -4.007 1.00 66.12 94 ARG A C 1
ATOM 744 O O . ARG A 1 94 ? -11.604 -11.365 -4.044 1.00 66.12 94 ARG A O 1
ATOM 751 N N . VAL A 1 95 ? -13.790 -11.056 -3.897 1.00 68.44 95 VAL A N 1
ATOM 752 C CA . VAL A 1 95 ? -13.686 -9.581 -3.839 1.00 68.44 95 VAL A CA 1
ATOM 753 C C . VAL A 1 95 ? -13.849 -9.031 -2.424 1.00 68.44 95 VAL A C 1
ATOM 755 O O . VAL A 1 95 ? -13.758 -7.825 -2.207 1.00 68.44 95 VAL A O 1
ATOM 758 N N . ARG A 1 96 ? -14.133 -9.907 -1.454 1.00 75.19 96 ARG A N 1
ATOM 759 C CA . ARG A 1 96 ? -14.461 -9.530 -0.079 1.00 75.19 96 ARG A CA 1
ATOM 760 C C . ARG A 1 96 ? -13.428 -10.107 0.895 1.00 75.19 96 ARG A C 1
ATOM 762 O O . ARG A 1 96 ? -13.372 -11.330 1.028 1.00 75.19 96 ARG A O 1
ATOM 769 N N . PRO A 1 97 ? -12.679 -9.256 1.615 1.00 82.69 97 PRO A N 1
ATOM 770 C CA . PRO A 1 97 ? -11.745 -9.713 2.634 1.00 82.69 97 PRO A CA 1
ATOM 771 C C . PRO A 1 97 ? -12.472 -10.184 3.904 1.00 82.69 97 PRO A C 1
ATOM 773 O O . PRO A 1 97 ? -13.554 -9.692 4.241 1.00 82.69 97 PRO A O 1
ATOM 776 N N . SER A 1 98 ? -11.865 -11.122 4.631 1.00 84.12 98 SER A N 1
ATOM 777 C CA . SER A 1 98 ? -12.326 -11.595 5.945 1.00 84.12 98 SER A CA 1
ATOM 778 C C . SER A 1 98 ? -12.080 -10.566 7.047 1.00 84.12 98 SER A C 1
ATOM 780 O O . SER A 1 98 ? -12.885 -10.428 7.981 1.00 84.12 98 SER A O 1
ATOM 782 N N . ARG A 1 99 ? -10.972 -9.831 6.935 1.00 85.44 99 ARG A N 1
ATOM 783 C CA . ARG A 1 99 ? -10.545 -8.805 7.886 1.00 85.44 99 ARG A CA 1
ATOM 784 C C . ARG A 1 99 ? -9.888 -7.638 7.159 1.00 85.44 99 ARG A C 1
ATOM 786 O O . ARG A 1 99 ? -9.293 -7.815 6.105 1.00 85.44 99 ARG A O 1
ATOM 793 N N . VAL A 1 100 ? -10.003 -6.447 7.734 1.00 88.06 100 VAL A N 1
ATOM 794 C CA . VAL A 1 100 ? -9.312 -5.232 7.303 1.00 88.06 100 VAL A CA 1
ATOM 795 C C . VAL A 1 100 ? -8.549 -4.651 8.487 1.00 88.06 100 VAL A C 1
ATOM 797 O O . VAL A 1 100 ? -9.157 -4.302 9.501 1.00 88.06 100 VAL A O 1
ATOM 800 N N . ARG A 1 101 ? -7.234 -4.515 8.339 1.00 88.75 101 ARG A N 1
ATOM 801 C CA . ARG A 1 101 ? -6.337 -3.790 9.243 1.00 88.75 101 ARG A CA 1
ATOM 802 C C . ARG A 1 101 ? -6.039 -2.438 8.617 1.00 88.75 101 ARG A C 1
ATOM 804 O O . ARG A 1 101 ? -5.598 -2.389 7.474 1.00 88.75 101 ARG A O 1
ATOM 811 N N . ALA A 1 102 ? -6.301 -1.346 9.322 1.00 87.12 102 ALA A N 1
ATOM 812 C CA . ALA A 1 102 ? -6.054 -0.013 8.779 1.00 87.12 102 ALA A CA 1
ATOM 813 C C . ALA A 1 102 ? -5.647 0.976 9.867 1.00 87.12 102 ALA A C 1
ATOM 815 O O . ALA A 1 102 ? -5.895 0.763 11.055 1.00 87.12 102 ALA A O 1
ATOM 816 N N . ASP A 1 103 ? -5.035 2.073 9.433 1.00 85.06 103 ASP A N 1
ATOM 817 C CA . ASP A 1 103 ? -4.600 3.147 10.316 1.00 85.06 103 ASP A CA 1
ATOM 818 C C . ASP A 1 103 ? -5.770 3.899 10.989 1.00 85.06 103 ASP A C 1
ATOM 820 O O . ASP A 1 103 ? -6.941 3.826 10.605 1.00 85.06 103 ASP A O 1
ATOM 824 N N . LYS A 1 104 ? -5.417 4.714 11.983 1.00 84.88 104 LYS A N 1
ATOM 825 C CA . LYS A 1 104 ? -6.340 5.583 12.722 1.00 84.88 104 LYS A CA 1
ATOM 826 C C . LYS A 1 104 ? -7.024 6.648 11.851 1.00 84.88 104 LYS A C 1
ATOM 828 O O . LYS A 1 104 ? -8.117 7.111 12.197 1.00 84.88 104 LYS A O 1
ATOM 833 N N . ALA A 1 105 ? -6.412 7.091 10.753 1.00 84.38 105 ALA A N 1
ATOM 834 C CA . ALA A 1 105 ? -7.025 8.028 9.817 1.00 84.38 105 ALA A CA 1
ATOM 835 C C . ALA A 1 105 ? -8.266 7.419 9.140 1.00 84.38 105 ALA A C 1
ATOM 837 O O . ALA A 1 105 ? -9.259 8.133 8.964 1.00 84.38 105 ALA A O 1
ATOM 838 N N . TYR A 1 106 ? -8.284 6.102 8.906 1.00 85.94 106 TYR A N 1
ATOM 839 C CA . TYR A 1 106 ? -9.441 5.370 8.373 1.00 85.94 106 TYR A CA 1
ATOM 840 C C . TYR A 1 106 ? -10.553 5.077 9.397 1.00 85.94 106 TYR A C 1
ATOM 842 O O . TYR A 1 106 ? -11.582 4.507 9.021 1.00 85.94 106 TYR A O 1
ATOM 850 N N . ALA A 1 107 ? -10.430 5.516 10.657 1.00 85.06 107 ALA A N 1
ATOM 851 C CA . ALA A 1 107 ? -11.409 5.300 11.734 1.00 85.06 107 ALA A CA 1
ATOM 852 C C . ALA A 1 107 ? -12.717 6.122 11.603 1.00 85.06 107 ALA A C 1
ATOM 854 O O . ALA A 1 107 ? -13.326 6.529 12.595 1.00 85.06 107 ALA A O 1
ATOM 855 N N . SER A 1 108 ? -13.168 6.418 10.382 1.00 85.19 108 SER A N 1
ATOM 856 C CA . SER A 1 108 ? -14.399 7.178 10.150 1.00 85.19 108 SER A CA 1
ATOM 857 C C . SER A 1 108 ? -15.647 6.330 10.438 1.00 85.19 108 SER A C 1
ATOM 859 O O . SER A 1 108 ? -15.672 5.120 10.197 1.00 85.19 108 SER A O 1
ATOM 861 N N . ARG A 1 109 ? -16.733 6.966 10.912 1.00 83.06 109 ARG A N 1
ATOM 862 C CA . ARG A 1 109 ? -18.022 6.277 11.137 1.00 83.06 109 ARG A CA 1
ATOM 863 C C . ARG A 1 109 ? -18.545 5.620 9.853 1.00 83.06 109 ARG A C 1
ATOM 865 O O . ARG A 1 109 ? -19.059 4.508 9.914 1.00 83.06 109 ARG A O 1
ATOM 872 N N . LYS A 1 110 ? -18.364 6.278 8.698 1.00 87.00 110 LYS A N 1
ATOM 873 C CA . LYS A 1 110 ? -18.750 5.752 7.377 1.00 87.00 110 LYS A CA 1
ATOM 874 C C . LYS A 1 110 ? -17.980 4.472 7.035 1.00 87.00 110 LYS A C 1
ATOM 876 O O . LYS A 1 110 ? -18.608 3.478 6.684 1.00 87.00 110 LYS A O 1
ATOM 881 N N . ASN A 1 111 ? -16.658 4.461 7.229 1.00 87.25 111 ASN A N 1
ATOM 882 C CA . ASN A 1 111 ? -15.826 3.281 6.969 1.00 87.25 111 ASN A CA 1
ATOM 883 C C . ASN A 1 111 ? -16.215 2.119 7.890 1.00 87.25 111 ASN A C 1
ATOM 885 O O . ASN A 1 111 ? -16.410 0.997 7.434 1.00 87.25 111 ASN A O 1
ATOM 889 N N . ARG A 1 112 ? -16.421 2.389 9.185 1.00 86.06 112 ARG A N 1
ATOM 890 C CA . ARG A 1 112 ? -16.869 1.371 10.150 1.00 86.06 112 ARG A CA 1
ATOM 891 C C . ARG A 1 112 ? -18.250 0.806 9.803 1.00 86.06 112 ARG A C 1
ATOM 893 O O . ARG A 1 112 ? -18.455 -0.399 9.918 1.00 86.06 112 ARG A O 1
ATOM 900 N N . ALA A 1 113 ? -19.189 1.654 9.378 1.00 87.50 113 ALA A N 1
ATOM 901 C CA . ALA A 1 113 ? -20.516 1.222 8.946 1.00 87.50 113 ALA A CA 1
ATOM 902 C C . ALA A 1 113 ? -20.446 0.361 7.677 1.00 87.50 113 ALA A C 1
ATOM 904 O O . ALA A 1 113 ? -21.126 -0.658 7.605 1.00 87.50 113 ALA A O 1
ATOM 905 N N . HIS A 1 114 ? -19.592 0.727 6.718 1.00 89.31 114 HIS A N 1
ATOM 906 C CA . HIS A 1 114 ? -19.340 -0.070 5.519 1.00 89.31 114 HIS A CA 1
ATOM 907 C C . HIS A 1 114 ? -18.801 -1.463 5.878 1.00 89.31 114 HIS A C 1
ATOM 909 O O . HIS A 1 114 ? -19.405 -2.463 5.500 1.00 89.31 114 HIS A O 1
ATOM 915 N N . LEU A 1 115 ? -17.748 -1.544 6.700 1.00 88.38 115 LEU A N 1
ATOM 916 C CA . LEU A 1 115 ? -17.180 -2.825 7.140 1.00 88.38 115 LEU A CA 1
ATOM 917 C C . LEU A 1 115 ? -18.219 -3.701 7.856 1.00 88.38 115 LEU A C 1
ATOM 919 O O . LEU A 1 115 ? -18.315 -4.892 7.579 1.00 88.38 115 LEU A O 1
ATOM 923 N N . ARG A 1 116 ? -19.054 -3.108 8.720 1.00 87.06 116 ARG A N 1
ATOM 924 C CA . ARG A 1 116 ? -20.135 -3.822 9.419 1.00 87.06 116 ARG A CA 1
ATOM 925 C C . ARG A 1 116 ? -21.211 -4.352 8.475 1.00 87.06 116 ARG A C 1
ATOM 927 O O . ARG A 1 116 ? -21.571 -5.517 8.584 1.00 87.06 116 ARG A O 1
ATOM 934 N N . ARG A 1 117 ? -21.704 -3.521 7.548 1.00 88.56 117 ARG A N 1
ATOM 935 C CA . ARG A 1 117 ? -22.721 -3.918 6.554 1.00 88.56 117 ARG A CA 1
ATOM 936 C C . ARG A 1 117 ? -22.237 -5.061 5.674 1.00 88.56 117 ARG A C 1
ATOM 938 O O . ARG A 1 117 ? -23.010 -5.943 5.330 1.00 88.56 117 ARG A O 1
ATOM 945 N N . HIS A 1 118 ? -20.951 -5.053 5.349 1.00 85.75 118 HIS A N 1
ATOM 946 C CA . HIS A 1 118 ? -20.325 -6.109 4.575 1.00 85.75 118 HIS A CA 1
ATOM 947 C C . HIS A 1 118 ? -19.743 -7.218 5.448 1.00 85.75 118 HIS A C 1
ATOM 949 O O . HIS A 1 118 ? -18.980 -8.000 4.917 1.00 85.75 118 HIS A O 1
ATOM 955 N N . GLY A 1 119 ? -20.039 -7.310 6.751 1.00 86.38 119 GLY A N 1
ATOM 956 C CA . GLY A 1 119 ? -19.536 -8.375 7.630 1.00 86.38 119 GLY A CA 1
ATOM 957 C C . GLY A 1 119 ? -18.018 -8.598 7.551 1.00 86.38 119 GLY A C 1
ATOM 958 O O . GLY A 1 119 ? -17.570 -9.742 7.544 1.00 86.38 119 GLY A O 1
ATOM 959 N N . ILE A 1 120 ? -17.242 -7.524 7.400 1.00 86.94 120 ILE A N 1
ATOM 960 C CA . ILE A 1 120 ? -15.778 -7.527 7.363 1.00 86.94 120 ILE A CA 1
ATOM 961 C C . ILE A 1 120 ? -15.284 -7.136 8.756 1.00 86.94 120 ILE A C 1
ATOM 963 O O . ILE A 1 120 ? -15.691 -6.105 9.304 1.00 86.94 120 ILE A O 1
ATOM 967 N N . ARG A 1 121 ? -14.398 -7.941 9.352 1.00 86.12 121 ARG A N 1
ATOM 968 C CA . ARG A 1 121 ? -13.816 -7.616 10.664 1.00 86.12 121 ARG A CA 1
ATOM 969 C C . ARG A 1 121 ? -12.834 -6.452 10.509 1.00 86.12 121 ARG A C 1
ATOM 971 O O . ARG A 1 121 ? -11.912 -6.550 9.718 1.00 86.12 121 ARG A O 1
ATOM 978 N N . GLY A 1 122 ? -13.029 -5.348 11.229 1.00 84.06 122 GLY A N 1
ATOM 979 C CA . GLY A 1 122 ? -12.181 -4.155 11.103 1.00 84.06 122 GLY A CA 1
ATOM 980 C C . GLY A 1 122 ? -11.292 -3.914 12.322 1.00 84.06 122 GLY A C 1
ATOM 981 O O . GLY A 1 122 ? -11.801 -3.447 13.343 1.00 84.06 122 GLY A O 1
ATOM 982 N N . THR A 1 123 ? -9.984 -4.138 12.190 1.00 87.56 123 THR A N 1
ATOM 983 C CA . THR A 1 123 ? -8.963 -3.801 13.194 1.00 87.56 123 THR A CA 1
ATOM 984 C C . THR A 1 123 ? -8.417 -2.409 12.890 1.00 87.56 123 THR A C 1
ATOM 986 O O . THR A 1 123 ? -7.484 -2.232 12.112 1.00 87.56 123 THR A O 1
ATOM 989 N N . ILE A 1 124 ? -9.057 -1.395 13.469 1.00 85.12 124 ILE A N 1
ATOM 990 C CA . ILE A 1 124 ? -8.690 0.012 13.279 1.00 85.12 124 ILE A CA 1
ATOM 991 C C . ILE A 1 124 ? -8.639 0.669 14.663 1.00 85.12 124 ILE A C 1
ATOM 993 O O . ILE A 1 124 ? -9.598 0.498 15.426 1.00 85.12 124 ILE A O 1
ATOM 997 N N . PRO A 1 125 ? -7.570 1.391 15.025 1.00 83.19 125 PRO A N 1
ATOM 998 C CA . PRO A 1 125 ? -7.503 2.117 16.288 1.00 83.19 125 PRO A CA 1
ATOM 999 C C . PRO A 1 125 ? -8.399 3.362 16.255 1.00 83.19 125 PRO A C 1
ATOM 1001 O O . PRO A 1 125 ? -8.578 4.002 15.218 1.00 83.19 125 PRO A O 1
ATOM 1004 N N . ASP A 1 126 ? -8.969 3.732 17.400 1.00 79.00 126 ASP A N 1
ATOM 1005 C CA . ASP A 1 126 ? -9.853 4.897 17.492 1.00 79.00 126 ASP A CA 1
ATOM 1006 C C . ASP A 1 126 ? -9.088 6.217 17.616 1.00 79.00 126 ASP A C 1
ATOM 1008 O O . ASP A 1 126 ? -8.030 6.301 18.245 1.00 79.00 126 ASP A O 1
ATOM 1012 N N . LYS A 1 127 ? -9.670 7.285 17.047 1.00 79.06 127 LYS A N 1
ATOM 1013 C CA . LYS A 1 127 ? -9.197 8.664 17.233 1.00 79.06 127 LYS A CA 1
ATOM 1014 C C . LYS A 1 127 ? -9.256 9.073 18.707 1.00 79.06 127 LYS A C 1
ATOM 1016 O O . LYS A 1 127 ? -10.263 8.826 19.362 1.00 79.06 127 LYS A O 1
ATOM 1021 N N . ALA A 1 128 ? -8.201 9.721 19.218 1.00 76.38 128 ALA A N 1
ATOM 1022 C CA . ALA A 1 128 ? -8.136 10.118 20.632 1.00 76.38 128 ALA A CA 1
ATOM 1023 C C . ALA A 1 128 ? -9.313 11.039 20.999 1.00 76.38 128 ALA A C 1
ATOM 1025 O O . ALA A 1 128 ? -9.939 10.878 22.042 1.00 76.38 128 ALA A O 1
ATOM 1026 N N . ASP A 1 129 ? -9.692 11.926 20.079 1.00 77.94 129 ASP A N 1
ATOM 1027 C CA . ASP A 1 129 ? -10.816 12.845 20.266 1.00 77.94 129 ASP A CA 1
ATOM 1028 C C . ASP A 1 129 ? -12.168 12.132 20.186 1.00 77.94 129 ASP A C 1
ATOM 1030 O O . ASP A 1 129 ? -13.098 12.488 20.903 1.00 77.94 129 ASP A O 1
ATOM 1034 N N . GLN A 1 130 ? -12.273 11.070 19.378 1.00 76.06 130 GLN A N 1
ATOM 1035 C CA . GLN A 1 130 ? -13.477 10.238 19.335 1.00 76.06 130 GLN A CA 1
ATOM 1036 C C . GLN A 1 130 ? -13.653 9.436 20.629 1.00 76.06 130 GLN A C 1
ATOM 1038 O O . GLN A 1 130 ? -14.778 9.295 21.107 1.00 76.06 130 GLN A O 1
ATOM 1043 N N . ALA A 1 131 ? -12.555 8.944 21.210 1.00 77.44 131 ALA A N 1
ATOM 1044 C CA . ALA A 1 131 ? -12.575 8.285 22.510 1.00 77.44 131 ALA A CA 1
ATOM 1045 C C . ALA A 1 131 ? -13.000 9.265 23.618 1.00 77.44 131 ALA A C 1
ATOM 1047 O O . ALA A 1 131 ? -13.941 8.972 24.355 1.00 77.44 131 ALA A O 1
ATOM 1048 N N . ARG A 1 132 ? -12.400 10.465 23.660 1.00 78.56 132 ARG A N 1
ATOM 1049 C CA . ARG A 1 132 ? -12.772 11.533 24.604 1.00 78.56 132 ARG A CA 1
ATOM 1050 C C . ARG A 1 132 ? -14.227 11.977 24.457 1.00 78.56 132 ARG A C 1
ATOM 1052 O O . ARG A 1 132 ? -14.918 12.149 25.453 1.00 78.56 132 ARG A O 1
ATOM 1059 N N . HIS A 1 133 ? -14.723 12.135 23.231 1.00 81.31 133 HIS A N 1
ATOM 1060 C CA . HIS A 1 133 ? -16.117 12.512 22.990 1.00 81.31 133 HIS A CA 1
ATOM 1061 C C . HIS A 1 133 ? -17.099 11.438 23.482 1.00 81.31 133 HIS A C 1
ATOM 1063 O O . HIS A 1 133 ? -18.109 11.779 24.088 1.00 81.31 133 HIS A O 1
ATOM 1069 N N . ARG A 1 134 ? -16.800 10.143 23.293 1.00 78.50 134 ARG A N 1
ATOM 1070 C CA . ARG A 1 134 ? -17.632 9.072 23.874 1.00 78.50 134 ARG A CA 1
ATOM 1071 C C . ARG A 1 134 ? -17.610 9.084 25.395 1.00 78.50 134 ARG A C 1
ATOM 1073 O O . ARG A 1 134 ? -18.669 8.940 25.989 1.00 78.50 134 ARG A O 1
ATOM 1080 N N . GLN A 1 135 ? -16.441 9.281 26.006 1.00 80.62 135 GLN A N 1
ATOM 1081 C CA . GLN A 1 135 ? -16.325 9.388 27.464 1.00 80.62 135 GLN A CA 1
ATOM 1082 C C . GLN A 1 135 ? -17.183 10.542 28.000 1.00 80.62 135 GLN A C 1
ATOM 1084 O O . GLN A 1 135 ? -17.940 10.342 28.944 1.00 80.62 135 GLN A O 1
ATOM 1089 N N . LYS A 1 136 ? -17.160 11.708 27.336 1.00 83.25 136 LYS A N 1
ATOM 1090 C CA . LYS A 1 136 ? -18.023 12.856 27.673 1.00 83.25 136 LYS A CA 1
ATOM 1091 C C . LYS A 1 136 ? -19.522 12.557 27.555 1.00 83.25 136 LYS A C 1
ATOM 1093 O O . LYS A 1 136 ? -20.311 13.142 28.282 1.00 83.25 136 LYS A O 1
ATOM 1098 N N . LEU A 1 137 ? -19.923 11.669 26.644 1.00 82.38 137 LEU A N 1
ATOM 1099 C CA . LEU A 1 137 ? -21.323 11.275 26.455 1.00 82.38 137 LEU A CA 1
ATOM 1100 C C . LEU A 1 137 ? -21.811 10.220 27.466 1.00 82.38 137 LEU A C 1
ATOM 1102 O O . LEU A 1 137 ? -23.002 9.905 27.472 1.00 82.38 137 LEU A O 1
ATOM 1106 N N . GLY A 1 138 ? -20.929 9.652 28.296 1.00 81.94 138 GLY A N 1
ATOM 1107 C CA . GLY A 1 138 ? -21.286 8.632 29.284 1.00 81.94 138 GLY A CA 1
ATOM 1108 C C . GLY A 1 138 ? -22.005 7.433 28.654 1.00 81.94 138 GLY A C 1
ATOM 1109 O O . GLY A 1 138 ? -21.565 6.885 27.642 1.00 81.94 138 GLY A O 1
ATOM 1110 N N . SER A 1 139 ? -23.155 7.050 29.212 1.00 78.06 139 SER A N 1
ATOM 1111 C CA . SER A 1 139 ? -23.983 5.939 28.713 1.00 78.06 139 SER A CA 1
ATOM 1112 C C . SER A 1 139 ? -24.483 6.137 27.273 1.00 78.06 139 SER A C 1
ATOM 1114 O O . SER A 1 139 ? -24.625 5.163 26.532 1.00 78.06 139 SER A O 1
ATOM 1116 N N . ARG A 1 140 ? -24.666 7.389 26.823 1.00 77.25 140 ARG A N 1
ATOM 1117 C CA . ARG A 1 140 ? -25.054 7.732 25.439 1.00 77.25 140 ARG A CA 1
ATOM 1118 C C . ARG A 1 140 ? -23.904 7.584 24.436 1.00 77.25 140 ARG A C 1
ATOM 1120 O O . ARG A 1 140 ? -24.138 7.597 23.229 1.00 77.25 140 ARG A O 1
ATOM 1127 N N . GLY A 1 141 ? -22.664 7.435 24.909 1.00 72.56 141 GLY A N 1
ATOM 1128 C CA . GLY A 1 141 ? -21.470 7.281 24.074 1.00 72.56 141 GLY A CA 1
ATOM 1129 C C . GLY A 1 141 ? -21.364 5.923 23.372 1.00 72.56 141 GLY A C 1
ATOM 1130 O O . GLY A 1 141 ? -20.659 5.811 22.366 1.00 72.56 141 GLY A O 1
ATOM 1131 N N . GLY A 1 142 ? -22.088 4.909 23.853 1.00 78.38 142 GLY A N 1
ATOM 1132 C CA . GLY A 1 142 ? -22.087 3.555 23.300 1.00 78.38 142 GLY A CA 1
ATOM 1133 C C . GLY A 1 142 ? -20.789 2.772 23.546 1.00 78.38 142 GLY A C 1
ATOM 1134 O O . GLY A 1 142 ? -19.786 3.293 24.036 1.00 78.38 142 GLY A O 1
ATOM 1135 N N . ARG A 1 143 ? -20.803 1.480 23.192 1.00 75.56 143 ARG A N 1
ATOM 1136 C CA . ARG A 1 143 ? -19.675 0.564 23.432 1.00 75.56 143 ARG A CA 1
ATOM 1137 C C . ARG A 1 143 ? -18.468 0.906 22.540 1.00 75.56 143 ARG A C 1
ATOM 1139 O O . ARG A 1 143 ? -18.650 1.059 21.325 1.00 75.56 143 ARG A O 1
ATOM 1146 N N . PRO A 1 144 ? -17.238 0.970 23.088 1.00 71.44 144 PRO A N 1
ATOM 1147 C CA . PRO A 1 144 ? -16.040 1.172 22.282 1.00 71.44 144 PRO A CA 1
ATOM 1148 C C . PRO A 1 144 ? -15.847 0.025 21.269 1.00 71.44 144 PRO A C 1
ATOM 1150 O O . PRO A 1 144 ? -16.182 -1.128 21.565 1.00 71.44 144 PRO A O 1
ATOM 1153 N N . PRO A 1 145 ? -15.320 0.310 20.064 1.00 75.44 145 PRO A N 1
ATOM 1154 C CA . PRO A 1 145 ? -14.977 -0.717 19.089 1.00 75.44 145 PRO A CA 1
ATOM 1155 C C . PRO A 1 145 ? -13.957 -1.703 19.662 1.00 75.44 145 PRO A C 1
ATOM 1157 O O . PRO A 1 145 ? -13.007 -1.303 20.332 1.00 75.44 145 PRO A O 1
ATOM 1160 N N . ARG A 1 146 ? -14.129 -2.994 19.360 1.00 74.75 146 ARG A N 1
ATOM 1161 C CA . ARG A 1 146 ? -13.137 -4.019 19.698 1.00 74.75 146 ARG A CA 1
ATOM 1162 C C . ARG A 1 146 ? -11.865 -3.742 18.894 1.00 74.75 146 ARG A C 1
ATOM 1164 O O . ARG A 1 146 ? -11.910 -3.740 17.665 1.00 74.75 146 ARG A O 1
ATOM 1171 N N . PHE A 1 147 ? -10.768 -3.483 19.594 1.00 79.44 147 PHE A N 1
ATOM 1172 C CA . PHE A 1 147 ? -9.441 -3.305 19.020 1.00 79.44 147 PHE A CA 1
ATOM 1173 C C . PHE A 1 147 ? -8.532 -4.396 19.576 1.00 79.44 147 PHE A C 1
ATOM 1175 O O . PHE A 1 147 ? -8.484 -4.587 20.788 1.00 79.44 147 PHE A O 1
ATOM 1182 N N . ASP A 1 148 ? -7.859 -5.112 18.683 1.00 82.56 148 ASP A N 1
ATOM 1183 C CA . ASP A 1 148 ? -6.864 -6.120 19.028 1.00 82.56 148 ASP A CA 1
ATOM 1184 C C . ASP A 1 148 ? -5.471 -5.563 18.684 1.00 82.56 148 ASP A C 1
ATOM 1186 O O . ASP A 1 148 ? -5.149 -5.410 17.499 1.00 82.56 148 ASP A O 1
ATOM 1190 N N . PRO A 1 149 ? -4.655 -5.201 19.691 1.00 81.88 149 PRO A N 1
ATOM 1191 C CA . PRO A 1 149 ? -3.316 -4.677 19.460 1.00 81.88 149 PRO A CA 1
ATOM 1192 C C . PRO A 1 149 ? -2.373 -5.684 18.797 1.00 81.88 149 PRO A C 1
ATOM 1194 O O . PRO A 1 149 ? -1.486 -5.255 18.063 1.00 81.88 149 PRO A O 1
ATOM 1197 N N . ALA A 1 150 ? -2.532 -6.989 19.048 1.00 83.88 150 ALA A N 1
ATOM 1198 C CA . ALA A 1 150 ? -1.665 -8.015 18.472 1.00 83.88 150 ALA A CA 1
ATOM 1199 C C . ALA A 1 150 ? -1.915 -8.134 16.963 1.00 83.88 150 ALA A C 1
ATOM 1201 O O . ALA A 1 150 ? -0.979 -8.016 16.177 1.00 83.88 150 ALA A O 1
ATOM 1202 N N . ASP A 1 151 ? -3.185 -8.210 16.560 1.00 81.62 151 ASP A N 1
ATOM 1203 C CA . ASP A 1 151 ? -3.583 -8.220 15.146 1.00 81.62 151 ASP A CA 1
ATOM 1204 C C . ASP A 1 151 ? -3.187 -6.919 14.425 1.00 81.62 151 ASP A C 1
ATOM 1206 O O . ASP A 1 151 ? -2.785 -6.933 13.263 1.00 81.62 151 ASP A O 1
ATOM 1210 N N . HIS A 1 152 ? -3.235 -5.774 15.116 1.00 83.38 152 HIS A N 1
ATOM 1211 C CA . HIS A 1 152 ? -2.785 -4.509 14.536 1.00 83.38 152 HIS A CA 1
ATOM 1212 C C . HIS A 1 152 ? -1.268 -4.478 14.275 1.00 83.38 152 HIS A C 1
ATOM 1214 O O . HIS A 1 152 ? -0.837 -3.811 13.334 1.00 83.38 152 HIS A O 1
ATOM 1220 N N . ARG A 1 153 ? -0.441 -5.192 15.055 1.00 83.38 153 ARG A N 1
ATOM 1221 C CA . ARG A 1 153 ? 1.014 -5.272 14.804 1.00 83.38 153 ARG A CA 1
ATOM 1222 C C . ARG A 1 153 ? 1.335 -5.972 13.492 1.00 83.38 153 ARG A C 1
ATOM 1224 O O . ARG A 1 153 ? 2.298 -5.591 12.838 1.00 83.38 153 ARG A O 1
ATOM 1231 N N . GLU A 1 154 ? 0.511 -6.920 13.056 1.00 83.12 154 GLU A N 1
ATOM 1232 C CA . GLU A 1 154 ? 0.707 -7.600 11.770 1.00 83.12 154 GLU A CA 1
ATOM 1233 C C . GLU A 1 154 ? 0.593 -6.651 10.564 1.00 83.12 154 GLU A C 1
ATOM 1235 O O . GLU A 1 154 ? 1.083 -6.958 9.478 1.00 83.12 154 GLU A O 1
ATOM 1240 N N . ARG A 1 155 ? 0.031 -5.446 10.750 1.00 81.88 155 ARG A N 1
ATOM 1241 C CA . ARG A 1 155 ? 0.082 -4.366 9.753 1.00 81.88 155 ARG A CA 1
ATOM 1242 C C . ARG A 1 155 ? 1.521 -3.953 9.410 1.00 81.88 155 ARG A C 1
ATOM 1244 O O . ARG A 1 155 ? 1.763 -3.460 8.315 1.00 81.88 155 ARG A O 1
ATOM 1251 N N . HIS A 1 156 ? 2.496 -4.203 10.284 1.00 83.88 156 HIS A N 1
ATOM 1252 C CA . HI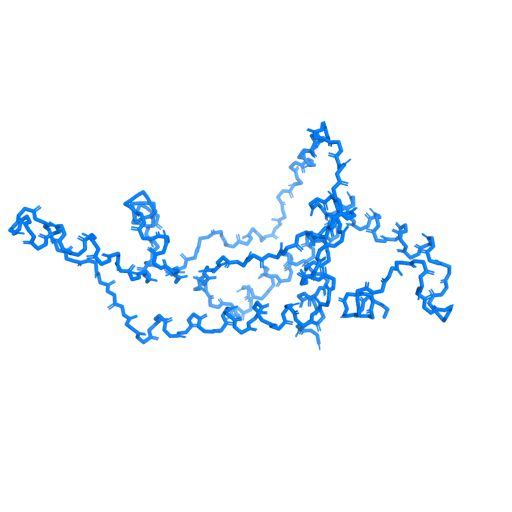S A 1 156 ? 3.906 -3.939 9.994 1.00 83.88 156 HIS A CA 1
ATOM 1253 C C . HIS A 1 156 ? 4.389 -4.626 8.701 1.00 83.88 156 HIS A C 1
ATOM 1255 O O . HIS A 1 156 ? 5.261 -4.103 8.011 1.00 83.88 156 HIS A O 1
ATOM 1261 N N . ALA A 1 157 ? 3.781 -5.752 8.306 1.00 83.25 157 ALA A N 1
ATOM 1262 C CA . ALA A 1 157 ? 4.091 -6.416 7.043 1.00 83.25 157 ALA A CA 1
ATOM 1263 C C . ALA A 1 157 ? 3.793 -5.534 5.815 1.00 83.25 157 ALA A C 1
ATOM 1265 O O . ALA A 1 157 ? 4.605 -5.499 4.888 1.00 83.25 157 ALA A O 1
ATOM 1266 N N . VAL A 1 158 ? 2.677 -4.785 5.815 1.00 81.38 158 VAL A N 1
ATOM 1267 C CA . VAL A 1 158 ? 2.346 -3.873 4.704 1.00 81.38 158 VAL A CA 1
ATOM 1268 C C . VAL A 1 158 ? 3.254 -2.646 4.699 1.00 81.38 158 VAL A C 1
ATOM 1270 O O . VAL A 1 158 ? 3.690 -2.224 3.633 1.00 81.38 158 VAL A O 1
ATOM 1273 N N . GLU A 1 159 ? 3.625 -2.127 5.872 1.00 83.44 159 GLU A N 1
ATOM 1274 C CA . GLU A 1 159 ? 4.584 -1.020 5.995 1.00 83.44 159 GLU A CA 1
ATOM 1275 C C . GLU A 1 159 ? 5.963 -1.431 5.464 1.00 83.44 159 GLU A C 1
ATOM 1277 O O . GLU A 1 159 ? 6.574 -0.715 4.671 1.00 83.44 159 GLU A O 1
ATOM 1282 N N . CYS A 1 160 ? 6.432 -2.625 5.838 1.00 85.44 160 CYS A N 1
ATOM 1283 C CA . CYS A 1 160 ? 7.658 -3.210 5.309 1.00 85.44 160 CYS A CA 1
ATOM 1284 C C . CYS A 1 160 ? 7.588 -3.419 3.794 1.00 85.44 160 CYS A C 1
ATOM 1286 O O . CYS A 1 160 ? 8.548 -3.082 3.107 1.00 85.44 160 CYS A O 1
ATOM 1288 N N . GLY A 1 161 ? 6.467 -3.921 3.265 1.00 83.62 161 GLY A N 1
ATOM 1289 C CA . GLY A 1 161 ? 6.255 -4.069 1.822 1.00 83.62 161 GLY A CA 1
ATOM 1290 C C . GLY A 1 161 ? 6.314 -2.729 1.088 1.00 83.62 161 GLY A C 1
ATOM 1291 O O . GLY A 1 161 ? 7.066 -2.574 0.133 1.00 83.62 161 GLY A O 1
ATOM 1292 N N . ILE A 1 162 ? 5.615 -1.707 1.583 1.00 82.75 162 ILE A N 1
ATOM 1293 C CA . ILE A 1 162 ? 5.677 -0.350 1.021 1.00 82.75 162 ILE A CA 1
ATOM 1294 C C . ILE A 1 162 ? 7.106 0.203 1.086 1.00 82.75 162 ILE A C 1
ATOM 1296 O O . ILE A 1 162 ? 7.578 0.806 0.122 1.00 82.75 162 ILE A O 1
ATOM 1300 N N . ASN A 1 163 ? 7.816 -0.007 2.195 1.00 84.88 163 ASN A N 1
ATOM 1301 C CA . ASN A 1 163 ? 9.204 0.426 2.337 1.00 84.88 163 ASN A CA 1
ATOM 1302 C C . ASN A 1 163 ? 10.142 -0.312 1.375 1.00 84.88 163 ASN A C 1
ATOM 1304 O O . ASN A 1 163 ? 11.045 0.314 0.821 1.00 84.88 163 ASN A O 1
ATOM 1308 N N . ARG A 1 164 ? 9.921 -1.609 1.127 1.00 84.69 164 ARG A N 1
ATOM 1309 C CA . ARG A 1 164 ? 10.656 -2.386 0.119 1.00 84.69 164 ARG A CA 1
ATOM 1310 C C . ARG A 1 164 ? 10.387 -1.863 -1.287 1.00 84.69 164 ARG A C 1
ATOM 1312 O O . ARG A 1 164 ? 11.346 -1.562 -1.995 1.00 84.69 164 ARG A O 1
ATOM 1319 N N . LEU A 1 165 ? 9.130 -1.588 -1.634 1.00 83.00 165 LEU A N 1
ATOM 1320 C CA . LEU A 1 165 ? 8.775 -0.939 -2.899 1.00 83.00 165 LEU A CA 1
ATOM 1321 C C . LEU A 1 165 ? 9.434 0.439 -3.044 1.00 83.00 165 LEU A C 1
ATOM 1323 O O . LEU A 1 165 ? 9.924 0.781 -4.117 1.00 83.00 165 LEU A O 1
ATOM 1327 N N . LYS A 1 166 ? 9.527 1.218 -1.963 1.00 82.50 166 LYS A N 1
ATOM 1328 C CA . LYS A 1 166 ? 10.213 2.521 -1.953 1.00 82.50 166 LYS A CA 1
ATOM 1329 C C . LYS A 1 166 ? 11.739 2.434 -2.065 1.00 82.50 166 LYS A C 1
ATOM 1331 O O . LYS A 1 166 ? 12.364 3.463 -2.312 1.00 82.50 166 LYS A O 1
ATOM 1336 N N . ARG A 1 167 ? 12.356 1.249 -1.962 1.00 83.25 167 ARG A N 1
ATOM 1337 C CA . ARG A 1 167 ? 13.770 1.066 -2.354 1.00 83.25 167 ARG A CA 1
ATOM 1338 C C . ARG A 1 167 ? 13.958 1.266 -3.858 1.00 83.25 167 ARG A C 1
ATOM 1340 O O . ARG A 1 167 ? 15.036 1.662 -4.290 1.00 83.25 167 ARG A O 1
ATOM 1347 N N . CYS A 1 168 ? 12.912 1.023 -4.649 1.00 80.06 168 CYS A N 1
ATOM 1348 C CA . CYS A 1 168 ? 12.917 1.310 -6.074 1.00 80.06 168 CYS A CA 1
ATOM 1349 C C . CYS A 1 168 ? 12.762 2.817 -6.297 1.00 80.06 168 CYS A C 1
ATOM 1351 O O . CYS A 1 168 ? 11.707 3.397 -6.016 1.00 80.06 168 CYS A O 1
ATOM 1353 N N . ARG A 1 169 ? 13.800 3.464 -6.843 1.00 77.94 169 ARG A N 1
ATOM 1354 C CA . ARG A 1 169 ? 13.788 4.917 -7.082 1.00 77.94 169 ARG A CA 1
ATOM 1355 C C . ARG A 1 169 ? 12.631 5.359 -7.975 1.00 77.94 169 ARG A C 1
ATOM 1357 O O . ARG A 1 169 ? 12.016 6.384 -7.691 1.00 77.94 169 ARG A O 1
ATOM 1364 N N . ALA A 1 170 ? 12.269 4.558 -8.980 1.00 77.25 170 ALA A N 1
ATOM 1365 C CA . ALA A 1 170 ? 11.139 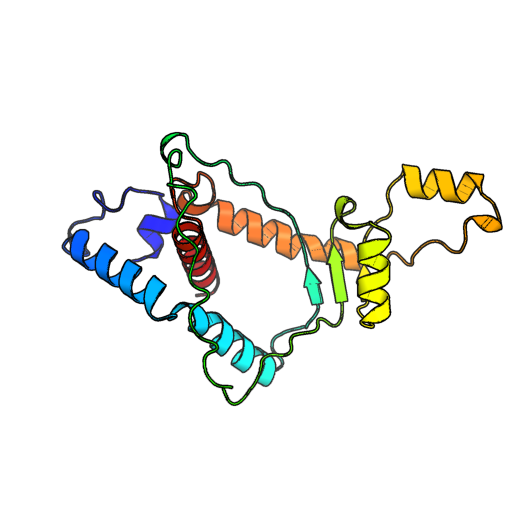4.858 -9.860 1.00 77.25 170 ALA A CA 1
ATOM 1366 C C . ALA A 1 170 ? 9.795 4.959 -9.105 1.00 77.25 170 ALA A C 1
ATOM 1368 O O . ALA A 1 170 ? 8.926 5.747 -9.479 1.00 77.25 170 ALA A O 1
ATOM 1369 N N . VAL A 1 171 ? 9.635 4.199 -8.013 1.00 79.75 171 VAL A N 1
ATOM 1370 C CA . VAL A 1 171 ? 8.442 4.235 -7.153 1.00 79.75 171 VAL A CA 1
ATOM 1371 C C . VAL A 1 171 ? 8.512 5.409 -6.174 1.00 79.75 171 VAL A C 1
ATOM 1373 O O . VAL A 1 171 ? 7.504 6.094 -5.975 1.00 79.75 171 VAL A O 1
ATOM 1376 N N . ALA A 1 172 ? 9.688 5.661 -5.592 1.00 78.31 172 ALA A N 1
ATOM 1377 C CA . ALA A 1 172 ? 9.891 6.659 -4.543 1.00 78.31 172 ALA A CA 1
ATOM 1378 C C . ALA A 1 172 ? 9.774 8.115 -5.029 1.00 78.31 172 ALA A C 1
ATOM 1380 O O . ALA A 1 172 ? 9.105 8.921 -4.379 1.00 78.31 172 ALA A O 1
ATOM 1381 N N . THR A 1 173 ? 10.396 8.460 -6.163 1.00 70.69 173 THR A N 1
ATOM 1382 C CA . THR A 1 173 ? 10.508 9.848 -6.660 1.00 70.69 173 THR A CA 1
ATOM 1383 C C . THR A 1 173 ? 9.716 10.108 -7.941 1.00 70.69 173 THR A C 1
ATOM 1385 O O . THR A 1 173 ? 10.072 11.001 -8.704 1.00 70.69 173 THR A O 1
ATOM 1388 N N . ARG A 1 174 ? 8.646 9.326 -8.167 1.00 77.81 174 ARG A N 1
ATOM 1389 C CA . ARG A 1 174 ? 7.698 9.378 -9.300 1.00 77.81 174 ARG A CA 1
ATOM 1390 C C . ARG A 1 174 ? 8.003 10.479 -10.335 1.00 77.81 174 ARG A C 1
ATOM 1392 O O . ARG A 1 174 ? 7.604 11.635 -10.166 1.00 77.81 174 ARG A O 1
ATOM 1399 N N . TYR A 1 175 ? 8.609 10.080 -11.451 1.00 72.81 175 TYR A N 1
ATOM 1400 C CA . TYR A 1 175 ? 8.837 10.945 -12.617 1.00 72.81 175 TYR A CA 1
ATOM 1401 C C . TYR A 1 175 ? 7.694 10.882 -13.648 1.00 72.81 175 TYR A C 1
ATOM 1403 O O . TYR A 1 175 ? 7.608 11.724 -14.542 1.00 72.81 175 TYR A O 1
ATOM 1411 N N . ASP A 1 176 ? 6.777 9.916 -13.523 1.00 74.81 176 ASP A N 1
ATOM 1412 C CA . ASP A 1 176 ? 5.700 9.708 -14.490 1.00 74.81 176 ASP A CA 1
ATOM 1413 C C . ASP A 1 176 ? 4.578 10.746 -14.430 1.00 74.81 176 ASP A C 1
ATOM 1415 O O . ASP A 1 176 ? 3.851 10.886 -13.434 1.00 74.81 176 ASP A O 1
ATOM 1419 N N . LYS A 1 177 ? 4.351 11.370 -15.591 1.00 75.31 177 LYS A N 1
ATOM 1420 C CA . LYS A 1 177 ? 3.243 12.298 -15.860 1.00 75.31 177 LYS A CA 1
ATOM 1421 C C . LYS A 1 177 ? 1.865 11.623 -15.821 1.00 75.31 177 LYS A C 1
ATOM 1423 O O . LYS A 1 177 ? 0.886 12.246 -15.423 1.00 75.31 177 LYS A O 1
ATOM 1428 N N . LEU A 1 178 ? 1.765 10.350 -16.219 1.00 77.12 178 LEU A N 1
ATOM 1429 C CA . LEU A 1 178 ? 0.495 9.616 -16.316 1.00 77.12 178 LEU A CA 1
ATOM 1430 C C . LEU A 1 178 ? 0.345 8.593 -15.186 1.00 77.12 178 LEU A C 1
ATOM 1432 O O . LEU A 1 178 ? 1.240 7.781 -14.966 1.00 77.12 178 LEU A O 1
ATOM 1436 N N . ALA A 1 179 ? -0.822 8.574 -14.534 1.00 75.50 179 ALA A N 1
ATOM 1437 C CA . ALA A 1 179 ? -1.129 7.621 -13.461 1.00 75.50 179 ALA A CA 1
ATOM 1438 C C . ALA A 1 179 ? -1.031 6.157 -13.923 1.00 75.50 179 ALA A C 1
ATOM 1440 O O . ALA A 1 179 ? -0.447 5.340 -13.225 1.00 75.50 179 ALA A O 1
ATOM 1441 N N . VAL A 1 180 ? -1.494 5.861 -15.143 1.00 73.31 180 VAL A N 1
ATOM 1442 C CA . VAL A 1 180 ? -1.417 4.518 -15.752 1.00 73.31 180 VAL A CA 1
ATOM 1443 C C . VAL A 1 180 ? 0.032 4.035 -15.894 1.00 73.31 180 VAL A C 1
ATOM 1445 O O . VAL A 1 180 ? 0.312 2.846 -15.772 1.00 73.31 180 VAL A O 1
ATOM 1448 N N . ARG A 1 181 ? 0.981 4.955 -16.134 1.00 76.88 181 ARG A N 1
ATOM 1449 C CA . ARG A 1 181 ? 2.401 4.589 -16.218 1.00 76.88 181 ARG A CA 1
ATOM 1450 C C . ARG A 1 181 ? 2.991 4.277 -14.859 1.00 76.88 181 ARG A C 1
ATOM 1452 O O . ARG A 1 181 ? 3.690 3.280 -14.720 1.00 76.88 181 ARG A O 1
ATOM 1459 N N . TYR A 1 182 ? 2.648 5.096 -13.874 1.00 78.31 182 TYR A N 1
ATOM 1460 C CA . TYR A 1 182 ? 3.066 4.867 -12.503 1.00 78.31 182 TYR A CA 1
ATOM 1461 C C . TYR A 1 182 ? 2.517 3.540 -11.956 1.00 78.31 182 TYR A C 1
ATOM 1463 O O . TYR A 1 182 ? 3.263 2.774 -11.359 1.00 78.31 182 TYR A O 1
ATOM 1471 N N . GLU A 1 183 ? 1.250 3.223 -12.234 1.00 78.00 183 GLU A N 1
ATOM 1472 C CA . GLU A 1 183 ? 0.623 1.951 -11.856 1.00 78.00 183 GLU A CA 1
ATOM 1473 C C . GLU A 1 183 ? 1.381 0.744 -12.424 1.00 78.00 183 GLU A C 1
ATOM 1475 O O . GLU A 1 183 ? 1.739 -0.168 -11.682 1.00 78.00 183 GLU A O 1
ATOM 1480 N N . ALA A 1 184 ? 1.713 0.772 -13.716 1.00 78.12 184 ALA A N 1
ATOM 1481 C CA . ALA A 1 184 ? 2.498 -0.280 -14.356 1.00 78.12 184 ALA A CA 1
ATOM 1482 C C . ALA A 1 184 ? 3.884 -0.468 -13.706 1.00 78.12 184 ALA A C 1
ATOM 1484 O O . ALA A 1 184 ? 4.330 -1.596 -13.517 1.00 78.12 184 ALA A O 1
ATOM 1485 N N . ILE A 1 185 ? 4.559 0.620 -13.324 1.00 79.25 185 ILE A N 1
ATOM 1486 C CA . ILE A 1 185 ? 5.862 0.555 -12.641 1.00 79.25 185 ILE A CA 1
ATOM 1487 C C . ILE A 1 185 ? 5.728 -0.074 -11.256 1.00 79.25 185 ILE A C 1
ATOM 1489 O O . ILE A 1 185 ? 6.558 -0.901 -10.885 1.00 79.25 185 ILE A O 1
ATOM 1493 N N . VAL A 1 186 ? 4.681 0.279 -10.505 1.00 79.81 186 VAL A N 1
ATOM 1494 C CA . VAL A 1 186 ? 4.406 -0.333 -9.199 1.00 79.81 186 VAL A CA 1
ATOM 1495 C C . VAL A 1 186 ? 4.152 -1.832 -9.356 1.00 79.81 186 VAL A C 1
ATOM 1497 O O . VAL A 1 186 ? 4.712 -2.614 -8.598 1.00 79.81 186 VAL A O 1
ATOM 1500 N N . LEU A 1 187 ? 3.387 -2.254 -10.366 1.00 77.31 187 LEU A N 1
ATOM 1501 C CA . LEU A 1 187 ? 3.141 -3.676 -10.625 1.00 77.31 187 LEU A CA 1
ATOM 1502 C C . LEU A 1 187 ? 4.422 -4.437 -10.984 1.00 77.31 187 LEU A C 1
ATOM 1504 O O . LEU A 1 187 ? 4.637 -5.530 -10.473 1.00 77.31 187 LEU A O 1
ATOM 1508 N N . ILE A 1 188 ? 5.302 -3.853 -11.803 1.00 78.75 188 ILE A N 1
ATOM 1509 C CA . ILE A 1 188 ? 6.623 -4.436 -12.088 1.00 78.75 188 ILE A CA 1
ATOM 1510 C C . ILE A 1 188 ? 7.455 -4.545 -10.806 1.00 78.75 188 ILE A C 1
ATOM 1512 O O . ILE A 1 188 ? 8.093 -5.570 -10.584 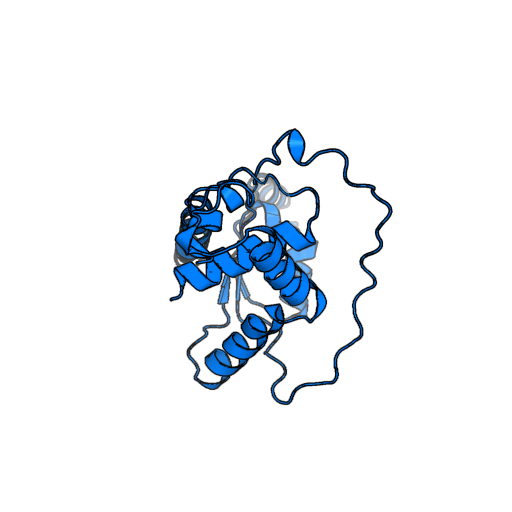1.00 78.75 188 ILE A O 1
ATOM 1516 N N . ALA A 1 189 ? 7.466 -3.501 -9.972 1.00 80.00 189 ALA A N 1
ATOM 1517 C CA . ALA A 1 189 ? 8.204 -3.503 -8.712 1.00 80.00 189 ALA A CA 1
ATOM 1518 C C . ALA A 1 189 ? 7.716 -4.620 -7.782 1.00 80.00 189 ALA A C 1
ATOM 1520 O O . ALA A 1 189 ? 8.536 -5.345 -7.232 1.00 80.00 189 ALA A O 1
ATOM 1521 N N . VAL A 1 190 ? 6.394 -4.797 -7.677 1.00 78.50 190 VAL A N 1
ATOM 1522 C CA . VAL A 1 190 ? 5.783 -5.889 -6.914 1.00 78.50 190 VAL A CA 1
ATOM 1523 C C . VAL A 1 190 ? 6.195 -7.238 -7.498 1.00 78.50 190 VAL A C 1
ATOM 1525 O O . VAL A 1 190 ? 6.696 -8.072 -6.763 1.00 78.50 190 VAL A O 1
ATOM 1528 N N . ILE A 1 191 ? 6.071 -7.457 -8.809 1.00 76.25 191 ILE A N 1
ATOM 1529 C CA . ILE A 1 191 ? 6.452 -8.740 -9.426 1.00 76.25 191 ILE A CA 1
ATOM 1530 C C . ILE A 1 191 ? 7.931 -9.073 -9.167 1.00 76.25 191 ILE A C 1
ATOM 1532 O O . ILE A 1 191 ? 8.239 -10.207 -8.827 1.00 76.25 191 ILE A O 1
ATOM 1536 N N . ASN A 1 192 ? 8.833 -8.093 -9.267 1.00 73.75 192 ASN A N 1
ATOM 1537 C CA . ASN A 1 192 ? 10.261 -8.298 -8.997 1.00 73.75 192 ASN A CA 1
ATOM 1538 C C . ASN A 1 192 ? 10.586 -8.549 -7.515 1.00 73.75 192 ASN A C 1
ATOM 1540 O O . ASN A 1 192 ? 11.676 -9.016 -7.223 1.00 73.75 192 ASN A O 1
ATOM 1544 N N . GLU A 1 193 ? 9.716 -8.160 -6.581 1.00 73.38 193 GLU A N 1
ATOM 1545 C CA . GLU A 1 193 ? 9.896 -8.460 -5.153 1.00 73.38 193 GLU A CA 1
ATOM 1546 C C . GLU A 1 193 ? 9.404 -9.874 -4.805 1.00 73.38 193 GLU A C 1
ATOM 1548 O O . GLU A 1 193 ? 9.843 -10.450 -3.814 1.00 73.38 193 GLU A O 1
ATOM 1553 N N . TRP A 1 194 ? 8.480 -10.413 -5.605 1.00 66.31 194 TRP A N 1
ATOM 1554 C CA . TRP A 1 194 ? 7.874 -11.731 -5.406 1.00 66.31 194 TRP A CA 1
ATOM 1555 C C . TRP A 1 194 ? 8.589 -12.874 -6.145 1.00 66.31 194 TRP A C 1
ATOM 1557 O O . TRP A 1 194 ? 8.374 -14.028 -5.778 1.00 66.31 194 TRP A O 1
ATOM 1567 N N . LEU A 1 195 ? 9.384 -12.568 -7.176 1.00 57.00 195 LEU A N 1
ATOM 1568 C CA . LEU A 1 195 ? 10.263 -13.509 -7.888 1.00 57.00 195 LEU A CA 1
ATOM 1569 C C . LEU A 1 195 ? 11.657 -13.531 -7.257 1.00 57.00 195 LEU A C 1
ATOM 1571 O O . LEU A 1 195 ? 12.202 -14.646 -7.119 1.00 57.00 195 LEU A O 1
#